Protein AF-A0A1V5ZJ83-F1 (afdb_monomer_lite)

pLDDT: mean 90.31, std 9.24, range [35.66, 97.75]

Secondary structure (DSSP, 8-state):
--------TTGGGG-HHHHHHS--S-HHHHHHHHHHHHHHHHTSSS--EEEEETTTTEEEEEETTEEEEEE--TTS-HHHHHHHHHHHHHTTS-EEEEEEEEEEEPPHHHHHHHHHTT--HHHHHH-EEEEEEEEEEEEEEEEGGGTEEEEEETTEEEEEEES-SSS---HHHHHHHHHH---HHHHHHHHHHTEEEEEEPPS-PPPEEEE--HHHHHHHHHHTHHHHTTSPEEEEETTEEEETTEEEE-S-HHHHHHHHHHHHHHHHHTT----

Organism: NCBI:txid1852826

Foldseek 3Di:
DPDPPDDDFLNLLQDPVNLVPQPDDDSVQSNVLSVVLVVLCVWALADKGWDADSPQQWIWIDGPPDIDIDHDDPLAHSVLVSVLVLVVSQVVFQKFKDKDWDWDQDDPVQLVVVVVVVDDSVVNRPHTDTDTDIWIKTFRTDDQVQQWTWIQIPNWIFIKHFADPVGDDHNVRLSVVSVVDDHRVCSVCSDVVGIDTDDTDDPDDAADEDDHDLSNLLVSLVSCLVVQLPWDWADPDAQWIDTPRYTYHDPHPVSVVVSVVVSVVVCVVVVHDDD

Radius of gyration: 23.68 Å; chains: 1; bounding box: 72×53×53 Å

Structure (mmCIF, N/CA/C/O backbone):
data_AF-A0A1V5ZJ83-F1
#
_entry.id   AF-A0A1V5ZJ83-F1
#
loop_
_atom_site.group_PDB
_atom_site.id
_atom_site.type_symbol
_atom_site.label_atom_id
_atom_site.label_alt_id
_atom_site.label_comp_id
_atom_site.label_asym_id
_atom_site.label_entity_id
_atom_site.label_seq_id
_atom_site.pdbx_PDB_ins_code
_atom_site.Cartn_x
_atom_site.Cartn_y
_atom_site.Cartn_z
_atom_site.occupancy
_atom_site.B_iso_or_equiv
_atom_site.auth_seq_id
_atom_site.auth_comp_id
_atom_site.auth_asym_id
_atom_site.auth_atom_id
_atom_site.pdbx_PDB_model_num
ATOM 1 N N . MET A 1 1 ? 36.164 23.133 -12.299 1.00 35.66 1 MET A N 1
ATOM 2 C CA . MET A 1 1 ? 35.437 22.811 -11.052 1.00 35.66 1 MET A CA 1
ATOM 3 C C . MET A 1 1 ? 34.039 22.376 -11.440 1.00 35.66 1 MET A C 1
ATOM 5 O O . MET A 1 1 ? 33.220 23.230 -11.745 1.00 35.66 1 MET A O 1
ATOM 9 N N . GLU A 1 2 ? 33.781 21.072 -11.508 1.00 37.62 2 GLU A N 1
ATOM 10 C CA . GLU A 1 2 ? 32.414 20.579 -11.687 1.00 37.62 2 GLU A CA 1
ATOM 11 C C . GLU A 1 2 ? 31.651 20.804 -10.382 1.00 37.62 2 GLU A C 1
ATOM 13 O O . GLU A 1 2 ? 31.954 20.215 -9.341 1.00 37.62 2 GLU A O 1
ATOM 18 N N . THR A 1 3 ? 30.683 21.710 -10.418 1.00 39.12 3 THR A N 1
ATOM 19 C CA . THR A 1 3 ? 29.672 21.849 -9.378 1.00 39.12 3 THR A CA 1
ATOM 20 C C . THR A 1 3 ? 28.925 20.523 -9.289 1.00 39.12 3 THR A C 1
ATOM 22 O O . THR A 1 3 ? 28.083 20.221 -10.129 1.00 39.12 3 THR A O 1
ATOM 25 N N . LYS A 1 4 ? 29.237 19.702 -8.275 1.00 50.19 4 LYS A N 1
ATOM 26 C CA . LYS A 1 4 ? 28.416 18.536 -7.922 1.00 50.19 4 LYS A CA 1
ATOM 27 C C . LYS A 1 4 ? 27.005 19.043 -7.644 1.00 50.19 4 LYS A C 1
ATOM 29 O O . LYS A 1 4 ? 26.747 19.610 -6.582 1.00 50.19 4 LYS A O 1
ATOM 34 N N . GLN A 1 5 ? 26.122 18.885 -8.623 1.00 51.28 5 GLN A N 1
ATOM 35 C CA . GLN A 1 5 ? 24.717 19.238 -8.523 1.00 51.28 5 GLN A CA 1
ATOM 36 C C . GLN A 1 5 ? 24.133 18.406 -7.375 1.00 51.28 5 GLN A C 1
ATOM 38 O O . GLN A 1 5 ? 24.023 17.184 -7.462 1.00 51.28 5 GLN A O 1
ATOM 43 N N . LYS A 1 6 ? 23.882 19.051 -6.231 1.00 55.00 6 LYS A N 1
ATOM 44 C CA . LYS A 1 6 ? 23.272 18.400 -5.072 1.00 55.00 6 LYS A CA 1
ATOM 45 C C . LYS A 1 6 ? 21.785 18.260 -5.363 1.00 55.00 6 LYS A C 1
ATOM 47 O O . LYS A 1 6 ? 21.032 19.204 -5.145 1.00 55.00 6 LYS A O 1
ATOM 52 N N . PHE A 1 7 ? 21.387 17.102 -5.873 1.00 58.78 7 PHE A N 1
ATOM 53 C CA . PHE A 1 7 ? 19.977 16.754 -5.995 1.00 58.78 7 PHE A CA 1
ATOM 54 C C . PHE A 1 7 ? 19.335 16.715 -4.610 1.00 58.78 7 PHE A C 1
ATOM 56 O O . PHE A 1 7 ? 19.925 16.210 -3.646 1.00 58.78 7 PHE A O 1
ATOM 63 N N . LYS A 1 8 ? 18.119 17.251 -4.506 1.00 78.75 8 LYS A N 1
ATOM 64 C CA . LYS A 1 8 ? 17.269 17.028 -3.339 1.00 78.75 8 LYS A CA 1
ATOM 65 C C . LYS A 1 8 ? 16.950 15.529 -3.232 1.00 78.75 8 LYS A C 1
ATOM 67 O O . LYS A 1 8 ? 16.997 14.811 -4.235 1.00 78.75 8 LYS A O 1
ATOM 72 N N . PRO A 1 9 ? 16.619 15.029 -2.028 1.00 84.00 9 PRO A N 1
ATOM 73 C CA . PRO A 1 9 ? 16.171 13.654 -1.850 1.00 84.00 9 PRO A CA 1
ATOM 74 C C . PRO A 1 9 ? 15.150 13.224 -2.906 1.00 84.00 9 PRO A C 1
ATOM 76 O O . PRO A 1 9 ? 14.155 13.914 -3.111 1.00 84.00 9 PRO A O 1
ATOM 79 N N . ASN A 1 10 ? 15.403 12.083 -3.553 1.00 92.38 10 ASN A N 1
ATOM 80 C CA . ASN A 1 10 ? 14.532 11.451 -4.556 1.00 92.38 10 ASN A CA 1
ATOM 81 C C . ASN A 1 10 ? 14.299 12.236 -5.857 1.00 92.38 10 ASN A C 1
ATOM 83 O O . ASN A 1 10 ? 13.606 11.732 -6.732 1.00 92.38 10 ASN A O 1
ATOM 87 N N . GLU A 1 11 ? 14.884 13.423 -6.030 1.00 90.50 11 GLU A N 1
ATOM 88 C CA . GLU A 1 11 ? 14.658 14.271 -7.213 1.00 90.50 11 GLU A CA 1
ATOM 89 C C . GLU A 1 11 ? 15.093 13.593 -8.520 1.00 90.50 11 GLU A C 1
ATOM 91 O O . GLU A 1 11 ? 14.535 13.852 -9.584 1.00 90.50 11 GLU A O 1
ATOM 96 N N . TRP A 1 12 ? 16.048 12.662 -8.439 1.00 92.38 12 TRP A N 1
ATOM 97 C CA . TRP A 1 12 ? 16.492 11.876 -9.588 1.00 92.38 12 TRP A CA 1
ATOM 98 C C . TRP A 1 12 ? 15.367 11.036 -10.216 1.00 92.38 12 TRP A C 1
ATOM 100 O O . TRP A 1 12 ? 15.435 10.773 -11.412 1.00 92.38 12 TRP A O 1
ATOM 110 N N . LEU A 1 13 ? 14.323 10.667 -9.457 1.00 93.75 13 LEU A N 1
ATOM 111 C CA . LEU A 1 13 ? 13.169 9.901 -9.951 1.00 93.75 13 LEU A CA 1
ATOM 112 C C . LEU A 1 13 ? 12.334 10.667 -10.991 1.00 93.75 13 LEU A C 1
ATOM 114 O O . LEU A 1 13 ? 11.614 10.053 -11.772 1.00 93.75 13 LEU A O 1
ATOM 118 N N . GLU A 1 14 ? 12.419 11.997 -11.001 1.00 92.81 14 GLU A N 1
ATOM 119 C CA . GLU A 1 14 ? 11.684 12.870 -11.928 1.00 92.81 14 GLU A CA 1
ATOM 120 C C . GLU A 1 14 ? 12.634 13.616 -12.882 1.00 92.81 14 GLU A C 1
ATOM 122 O O . GLU A 1 14 ? 12.189 14.393 -13.723 1.00 92.81 14 GLU A O 1
ATOM 127 N N . ASN A 1 15 ? 13.949 13.397 -12.773 1.00 92.00 15 ASN A N 1
ATOM 128 C CA . ASN A 1 15 ? 14.940 14.128 -13.550 1.00 92.00 15 ASN A CA 1
ATOM 129 C C . ASN A 1 15 ? 15.191 13.469 -14.916 1.00 92.00 15 ASN A C 1
ATOM 131 O O . ASN A 1 15 ? 15.866 12.444 -15.009 1.00 92.00 15 ASN A O 1
ATOM 135 N N . GLU A 1 16 ? 14.724 14.102 -15.991 1.00 87.38 16 GLU A N 1
ATOM 136 C CA . GLU A 1 16 ? 14.864 13.596 -17.367 1.00 87.38 16 GLU A CA 1
ATOM 137 C C . GLU A 1 16 ? 16.333 13.431 -17.809 1.00 87.38 16 GLU A C 1
ATOM 139 O O . GLU A 1 16 ? 16.695 12.465 -18.485 1.00 87.38 16 GLU A O 1
ATOM 144 N N . SER A 1 17 ? 17.225 14.332 -17.377 1.00 87.69 17 SER A N 1
ATOM 145 C CA . SER A 1 17 ? 18.664 14.251 -17.684 1.00 87.69 17 SER A CA 1
ATOM 146 C C . SER A 1 17 ? 19.339 13.062 -16.994 1.00 87.69 17 SER A C 1
ATOM 148 O O . SER A 1 17 ? 20.269 12.468 -17.538 1.00 87.69 17 SER A O 1
ATOM 150 N N . PHE A 1 18 ? 18.878 12.690 -15.800 1.00 89.25 18 PHE A N 1
ATOM 151 C CA . PHE A 1 18 ? 19.332 11.491 -15.109 1.00 89.25 18 PHE A CA 1
ATOM 152 C C . PHE A 1 18 ? 18.747 10.235 -15.760 1.00 89.25 18 PHE A C 1
ATOM 154 O O . PHE A 1 18 ? 19.503 9.332 -16.111 1.00 89.25 18 PHE A O 1
ATOM 161 N N . MET A 1 19 ? 17.430 10.199 -15.986 1.00 88.69 19 MET A N 1
ATOM 162 C CA . MET A 1 19 ? 16.726 9.048 -16.566 1.00 88.69 19 MET A CA 1
ATOM 163 C C . MET A 1 19 ? 17.254 8.667 -17.950 1.00 88.69 19 MET A C 1
ATOM 165 O O . MET A 1 19 ? 17.535 7.496 -18.210 1.00 88.69 19 MET A O 1
ATOM 169 N N . SER A 1 20 ? 17.503 9.655 -18.812 1.00 84.75 20 SER A N 1
ATOM 170 C CA . SER A 1 20 ? 18.088 9.423 -20.139 1.00 84.75 20 SER A CA 1
ATOM 171 C C . SER A 1 20 ? 19.467 8.753 -20.078 1.00 84.75 20 SER A C 1
ATOM 173 O O . SER A 1 20 ? 19.796 7.955 -20.960 1.00 84.75 20 SER A O 1
ATOM 175 N N . LYS A 1 21 ? 20.245 8.987 -19.012 1.00 88.19 21 LYS A N 1
ATOM 176 C CA . LYS A 1 21 ? 21.569 8.381 -18.782 1.00 88.19 21 LYS A CA 1
ATOM 177 C C . LYS A 1 21 ? 21.520 7.002 -18.124 1.00 88.19 21 LYS A C 1
ATOM 179 O O . LYS A 1 21 ? 22.534 6.308 -18.140 1.00 88.19 21 LYS A O 1
ATOM 184 N N . ILE A 1 22 ? 20.388 6.586 -17.550 1.00 90.31 22 ILE A N 1
ATOM 185 C CA . ILE A 1 22 ? 20.260 5.252 -16.955 1.00 90.31 22 ILE A CA 1
ATOM 186 C C . ILE A 1 22 ? 20.352 4.212 -18.062 1.00 90.31 22 ILE A C 1
ATOM 188 O O . ILE A 1 22 ? 19.450 4.105 -18.879 1.00 90.31 22 ILE A O 1
ATOM 192 N N . ASP A 1 23 ? 21.411 3.419 -18.087 1.00 89.25 23 ASP A N 1
ATOM 193 C CA . ASP A 1 23 ? 21.505 2.272 -18.983 1.00 89.25 23 ASP A CA 1
ATOM 194 C C . ASP A 1 23 ? 20.439 1.220 -18.609 1.00 89.25 23 ASP A C 1
ATOM 196 O O . ASP A 1 23 ? 20.594 0.482 -17.638 1.00 89.25 23 ASP A O 1
ATOM 200 N N . PHE A 1 24 ? 19.310 1.221 -19.314 1.00 91.00 24 PHE A N 1
ATOM 201 C CA . PHE A 1 24 ? 18.198 0.283 -19.162 1.00 91.00 24 PHE A CA 1
ATOM 202 C C . PHE A 1 24 ? 17.499 0.167 -20.517 1.00 91.00 24 PHE A C 1
ATOM 204 O O . PHE A 1 24 ? 17.305 1.185 -21.189 1.00 91.00 24 PHE A O 1
ATOM 211 N N . HIS A 1 25 ? 17.156 -1.059 -20.918 1.00 90.56 25 HIS A N 1
ATOM 212 C CA . HIS A 1 25 ? 16.660 -1.367 -22.262 1.00 90.56 25 HIS A CA 1
ATOM 213 C C . HIS A 1 25 ? 15.395 -0.564 -22.604 1.00 90.56 25 HIS A C 1
ATOM 215 O O . HIS A 1 25 ? 15.367 0.179 -23.586 1.00 90.56 25 HIS A O 1
ATOM 221 N N . ASN A 1 26 ? 14.377 -0.630 -21.746 1.00 92.50 26 ASN A N 1
ATOM 222 C CA . ASN A 1 26 ? 13.133 0.104 -21.934 1.00 92.50 26 ASN A CA 1
ATOM 223 C C . ASN A 1 26 ? 13.133 1.441 -21.177 1.00 92.50 26 ASN A C 1
ATOM 225 O O . ASN A 1 26 ? 12.751 1.532 -20.007 1.00 92.50 26 ASN A O 1
ATOM 229 N N . LYS A 1 27 ? 13.553 2.503 -21.873 1.00 92.31 27 LYS A N 1
ATOM 230 C CA . LYS A 1 27 ? 13.613 3.877 -21.339 1.00 92.31 27 LYS A CA 1
ATOM 231 C C . LYS A 1 27 ? 12.252 4.412 -20.898 1.00 92.31 27 LYS A C 1
ATOM 233 O O . LYS A 1 27 ? 12.140 5.011 -19.833 1.00 92.31 27 LYS A O 1
ATOM 238 N N . TYR A 1 28 ? 11.212 4.135 -21.681 1.00 92.75 28 TYR A N 1
ATOM 239 C CA . TYR A 1 28 ? 9.854 4.569 -21.364 1.00 92.75 28 TYR A CA 1
ATOM 240 C C . TYR A 1 28 ? 9.358 3.962 -20.045 1.00 92.75 28 TYR A C 1
ATOM 242 O O . TYR A 1 28 ? 8.747 4.652 -19.224 1.00 92.75 28 TYR A O 1
ATOM 250 N N . TYR A 1 29 ? 9.655 2.680 -19.820 1.00 94.31 29 TYR A N 1
ATOM 251 C CA . TYR A 1 29 ? 9.298 1.995 -18.585 1.00 94.31 29 TYR A CA 1
ATOM 252 C C . TYR A 1 29 ? 9.989 2.614 -17.365 1.00 94.31 29 TYR A C 1
ATOM 254 O O . TYR A 1 29 ? 9.301 2.969 -16.409 1.00 94.31 29 TYR A O 1
ATOM 262 N N . ILE A 1 30 ? 11.317 2.797 -17.393 1.00 94.12 30 ILE A N 1
ATOM 263 C CA . ILE A 1 30 ? 12.050 3.350 -16.239 1.00 94.12 30 ILE A CA 1
ATOM 264 C C . ILE A 1 30 ? 11.644 4.801 -15.935 1.00 94.12 30 ILE A C 1
ATOM 266 O O . ILE A 1 30 ? 11.497 5.160 -14.767 1.00 94.12 30 ILE A O 1
ATOM 270 N N . GLU A 1 31 ? 11.378 5.618 -16.959 1.00 94.19 31 GLU A N 1
ATOM 271 C CA . GLU A 1 31 ? 10.867 6.984 -16.785 1.00 94.19 31 GLU A CA 1
ATOM 272 C C . GLU A 1 31 ? 9.470 6.998 -16.152 1.00 94.19 31 GLU A C 1
ATOM 274 O O . GLU A 1 31 ? 9.206 7.770 -15.225 1.00 94.19 31 GLU A O 1
ATOM 279 N N . SER A 1 32 ? 8.577 6.123 -16.623 1.00 95.06 32 SER A N 1
ATOM 280 C CA . SER A 1 32 ? 7.223 5.985 -16.077 1.00 95.06 32 SER A CA 1
ATOM 281 C C . SER A 1 32 ? 7.258 5.490 -14.633 1.00 95.06 32 SER A C 1
ATOM 283 O O . SER A 1 32 ? 6.596 6.060 -13.763 1.00 95.06 32 SER A O 1
ATOM 285 N N . LEU A 1 33 ? 8.085 4.480 -14.354 1.00 96.31 33 LEU A N 1
ATOM 286 C CA . LEU A 1 33 ? 8.305 3.954 -13.012 1.00 96.31 33 LEU A CA 1
ATOM 287 C C . LEU A 1 33 ? 8.836 5.039 -12.069 1.00 96.31 33 LEU A C 1
ATOM 289 O O . LEU A 1 33 ? 8.317 5.187 -10.964 1.00 96.31 33 LEU A O 1
ATOM 293 N N . GLY A 1 34 ? 9.822 5.827 -12.505 1.00 96.06 34 GLY A N 1
ATOM 294 C CA . GLY A 1 34 ? 10.370 6.939 -11.731 1.00 96.06 34 GLY A CA 1
ATOM 295 C C . GLY A 1 34 ? 9.306 7.964 -11.340 1.00 96.06 34 GLY A C 1
ATOM 296 O O . GLY A 1 34 ? 9.153 8.267 -10.156 1.00 96.06 34 GLY A O 1
ATOM 297 N N . LYS A 1 35 ? 8.493 8.418 -12.304 1.00 95.31 35 LYS A N 1
ATOM 298 C CA . LYS A 1 35 ? 7.388 9.365 -12.059 1.00 95.31 35 LYS A CA 1
ATOM 299 C C . LYS A 1 35 ? 6.351 8.806 -11.080 1.00 95.31 35 LYS A C 1
ATOM 301 O O . LYS A 1 35 ? 5.934 9.504 -10.152 1.00 95.31 35 LYS A O 1
ATOM 306 N N . VAL A 1 36 ? 5.954 7.544 -11.252 1.00 96.06 36 VAL A N 1
ATOM 307 C CA . VAL A 1 36 ? 4.980 6.880 -10.368 1.00 96.06 36 VAL A CA 1
ATOM 308 C C . VAL A 1 36 ? 5.541 6.719 -8.954 1.00 96.06 36 VAL A C 1
ATOM 310 O O . VAL A 1 36 ? 4.862 7.070 -7.989 1.00 96.06 36 VAL A O 1
ATOM 313 N N . LEU A 1 37 ? 6.793 6.274 -8.814 1.00 96.75 37 LEU A N 1
ATOM 314 C CA . LEU A 1 37 ? 7.458 6.148 -7.516 1.00 96.75 37 LEU A CA 1
ATOM 315 C C . LEU A 1 37 ? 7.627 7.500 -6.824 1.00 96.75 37 LEU A C 1
ATOM 317 O O . LEU A 1 37 ? 7.379 7.597 -5.624 1.00 96.75 37 LEU A O 1
ATOM 321 N N . ALA A 1 38 ? 8.011 8.547 -7.555 1.00 95.38 38 ALA A N 1
ATOM 322 C CA . ALA A 1 38 ? 8.151 9.886 -6.996 1.00 95.38 38 ALA A CA 1
ATOM 323 C C . ALA A 1 38 ? 6.819 10.412 -6.450 1.00 95.38 38 ALA A C 1
ATOM 325 O O . ALA A 1 38 ? 6.768 10.929 -5.332 1.00 95.38 38 ALA A O 1
ATOM 326 N N . SER A 1 39 ? 5.734 10.234 -7.210 1.00 94.06 39 SER A N 1
ATOM 327 C CA . SER A 1 39 ? 4.380 10.580 -6.771 1.00 94.06 39 SER A CA 1
ATOM 328 C C . SER A 1 39 ? 3.971 9.781 -5.532 1.00 94.06 39 SER A C 1
ATOM 330 O O . SER A 1 39 ? 3.526 10.357 -4.540 1.00 94.06 39 SER A O 1
ATOM 332 N N . TYR A 1 40 ? 4.201 8.467 -5.543 1.00 95.62 40 TYR A N 1
ATOM 333 C CA . TYR A 1 40 ? 3.897 7.592 -4.418 1.00 95.62 40 TYR A CA 1
ATOM 334 C C . TYR A 1 40 ? 4.655 8.001 -3.145 1.00 95.62 40 TYR A C 1
ATOM 336 O O . TYR A 1 40 ? 4.022 8.221 -2.111 1.00 95.62 40 TYR A O 1
ATOM 344 N N . ILE A 1 41 ? 5.978 8.190 -3.216 1.00 95.31 41 ILE A N 1
ATOM 345 C CA . ILE A 1 41 ? 6.828 8.545 -2.065 1.00 95.31 41 ILE A CA 1
ATOM 346 C C . ILE A 1 41 ? 6.393 9.868 -1.423 1.00 95.31 41 ILE A C 1
ATOM 348 O O . ILE A 1 41 ? 6.408 9.978 -0.199 1.00 95.31 41 ILE A O 1
ATOM 352 N N . LYS A 1 42 ? 5.942 10.856 -2.211 1.00 92.81 42 LYS A N 1
ATOM 353 C CA . LYS A 1 42 ? 5.406 12.129 -1.686 1.00 92.81 42 LYS A CA 1
ATOM 354 C C . LYS A 1 42 ? 4.168 11.938 -0.795 1.00 92.81 42 LYS A C 1
ATOM 356 O O . LYS A 1 42 ? 3.867 12.812 0.013 1.00 92.81 42 LYS A O 1
ATOM 361 N N . THR A 1 43 ? 3.467 10.811 -0.930 1.00 94.69 43 THR A N 1
ATOM 362 C CA . THR A 1 43 ? 2.256 10.481 -0.158 1.00 94.69 43 THR A CA 1
ATOM 363 C C . THR A 1 43 ? 2.495 9.497 0.988 1.00 94.69 43 THR A C 1
ATOM 365 O O . THR A 1 43 ? 1.564 9.176 1.725 1.00 94.69 43 THR A O 1
ATOM 368 N N . VAL A 1 44 ? 3.728 9.016 1.163 1.00 95.62 44 VAL A N 1
ATOM 369 C CA . VAL A 1 44 ? 4.098 8.065 2.217 1.00 95.62 44 VAL A CA 1
ATOM 370 C C . VAL A 1 44 ? 4.296 8.810 3.553 1.00 95.62 44 VAL A C 1
ATOM 372 O O . VAL A 1 44 ? 5.004 9.815 3.587 1.00 95.62 44 VAL A O 1
ATOM 375 N N . PRO A 1 45 ? 3.727 8.341 4.683 1.00 95.19 45 PRO A N 1
ATOM 376 C CA . PRO A 1 45 ? 3.716 9.061 5.972 1.00 95.19 45 PRO A CA 1
ATOM 377 C C . PRO A 1 45 ? 5.055 9.049 6.736 1.00 95.19 45 PRO A C 1
ATOM 379 O O . PRO A 1 45 ? 5.125 9.388 7.924 1.00 95.19 45 PRO A O 1
ATOM 382 N N . ILE A 1 46 ? 6.136 8.663 6.064 1.00 94.44 46 ILE A N 1
ATOM 383 C CA . ILE A 1 46 ? 7.491 8.567 6.603 1.00 94.44 46 ILE A CA 1
ATOM 384 C C . ILE A 1 46 ? 8.501 9.115 5.591 1.00 94.44 46 ILE A C 1
ATOM 386 O O . ILE A 1 46 ? 8.276 9.020 4.385 1.00 94.44 46 ILE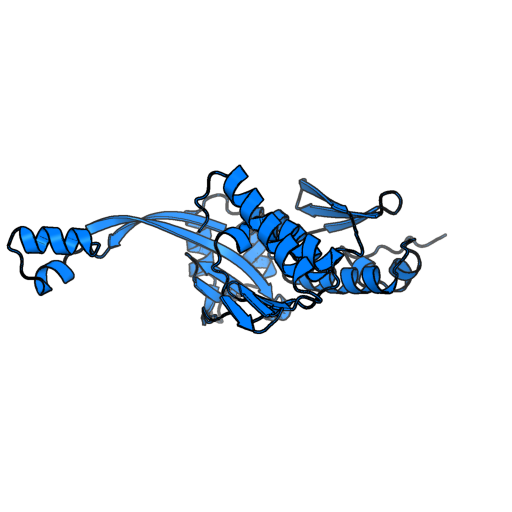 A O 1
ATOM 390 N N . PRO A 1 47 ? 9.639 9.659 6.050 1.00 93.25 47 PRO A N 1
ATOM 391 C CA . PRO A 1 47 ? 10.733 10.002 5.154 1.00 93.25 47 PRO A CA 1
ATOM 392 C C . PRO A 1 47 ? 11.312 8.745 4.493 1.00 93.25 47 PRO A C 1
ATOM 394 O O . PRO A 1 47 ? 11.713 7.810 5.186 1.00 93.25 47 PRO A O 1
ATOM 397 N N . VAL A 1 48 ? 11.397 8.752 3.163 1.00 95.38 48 VAL A N 1
ATOM 398 C CA . VAL A 1 48 ? 12.021 7.687 2.365 1.00 95.38 48 VAL A CA 1
ATOM 399 C C . VAL A 1 48 ? 13.090 8.310 1.480 1.00 95.38 48 VAL A C 1
ATOM 401 O O . VAL A 1 48 ? 12.827 9.321 0.829 1.00 95.38 48 VAL A O 1
ATOM 404 N N . LEU A 1 49 ? 14.284 7.720 1.436 1.00 96.12 49 LEU A N 1
ATOM 405 C CA . LEU A 1 49 ? 15.335 8.091 0.483 1.00 96.12 49 LEU A CA 1
ATOM 406 C C . LEU A 1 49 ? 15.535 6.972 -0.533 1.00 96.12 49 LEU A C 1
ATOM 408 O O . LEU A 1 49 ? 15.490 5.797 -0.176 1.00 96.12 49 LEU A O 1
ATOM 412 N N . THR A 1 50 ? 15.789 7.339 -1.782 1.00 96.25 50 THR A N 1
ATOM 413 C CA . THR A 1 50 ? 15.964 6.403 -2.891 1.00 96.25 50 THR A CA 1
ATOM 414 C C . THR A 1 50 ? 17.265 6.643 -3.628 1.00 96.25 50 THR A C 1
ATOM 416 O O . THR A 1 50 ? 17.679 7.790 -3.816 1.00 96.25 50 THR A O 1
ATOM 419 N N . THR A 1 51 ? 17.899 5.563 -4.076 1.00 94.12 51 THR A N 1
ATOM 420 C CA . THR A 1 51 ? 19.097 5.616 -4.921 1.00 94.12 51 THR A CA 1
ATOM 421 C C . THR A 1 51 ? 19.050 4.540 -6.001 1.00 94.12 51 THR A C 1
ATOM 423 O O . THR A 1 51 ? 18.451 3.480 -5.817 1.00 94.12 51 THR A O 1
ATOM 426 N N . TRP A 1 52 ? 19.674 4.831 -7.140 1.00 93.94 52 TRP A N 1
ATOM 427 C CA . TRP A 1 52 ? 19.784 3.917 -8.274 1.00 93.94 52 TRP A CA 1
ATOM 428 C C . TRP A 1 52 ? 21.113 3.160 -8.250 1.00 93.94 52 TRP A C 1
ATOM 430 O O . TRP A 1 52 ? 22.170 3.766 -8.069 1.00 93.94 52 TRP A O 1
ATOM 440 N N . ASP A 1 53 ? 21.055 1.850 -8.475 1.00 92.88 53 ASP A N 1
ATOM 441 C CA . ASP A 1 53 ? 22.209 0.988 -8.719 1.00 92.88 53 ASP A CA 1
ATOM 442 C C . ASP A 1 53 ? 22.320 0.675 -10.217 1.00 92.88 53 ASP A C 1
ATOM 444 O O . ASP A 1 53 ? 21.560 -0.155 -10.729 1.00 92.88 53 ASP A O 1
ATOM 448 N N . PRO A 1 54 ? 23.262 1.312 -10.936 1.00 88.31 54 PRO A N 1
ATOM 449 C CA . PRO A 1 54 ? 23.392 1.138 -12.376 1.00 88.31 54 PRO A CA 1
ATOM 450 C C . PRO A 1 54 ? 23.957 -0.225 -12.780 1.00 88.31 54 PRO A C 1
ATOM 452 O O . PRO A 1 54 ? 23.787 -0.605 -13.939 1.00 88.31 54 PRO A O 1
ATOM 455 N N . VAL A 1 55 ? 24.619 -0.946 -11.868 1.00 88.44 55 VAL A N 1
ATOM 456 C CA . VAL A 1 55 ? 25.243 -2.244 -12.162 1.00 88.44 55 VAL A CA 1
ATOM 457 C C . VAL A 1 55 ? 24.185 -3.335 -12.126 1.00 88.44 55 VAL A C 1
ATOM 459 O O . VAL A 1 55 ? 24.025 -4.073 -13.092 1.00 88.44 55 VAL A O 1
ATOM 462 N N . ASN A 1 56 ? 23.421 -3.394 -11.035 1.00 91.88 56 ASN A N 1
ATOM 463 C CA . ASN A 1 56 ? 22.436 -4.456 -10.826 1.00 91.88 56 ASN A CA 1
ATOM 464 C C . ASN A 1 56 ? 21.020 -4.082 -11.286 1.00 91.88 56 ASN A C 1
ATOM 466 O O . ASN A 1 56 ? 20.116 -4.902 -11.175 1.00 91.88 56 ASN A O 1
ATOM 470 N N . LYS A 1 57 ? 20.814 -2.847 -11.764 1.00 92.94 57 LYS A N 1
ATOM 471 C CA . LYS A 1 57 ? 19.511 -2.299 -12.181 1.00 92.94 57 LYS A CA 1
ATOM 472 C C . LYS A 1 57 ? 18.467 -2.355 -11.056 1.00 92.94 57 LYS A C 1
ATOM 474 O O . LYS A 1 57 ? 17.356 -2.858 -11.213 1.00 92.94 57 LYS A O 1
ATOM 479 N N . ARG A 1 58 ? 18.844 -1.848 -9.879 1.00 95.38 58 ARG A N 1
ATOM 480 C CA . ARG A 1 58 ? 18.030 -1.899 -8.651 1.00 95.38 58 ARG A CA 1
ATOM 481 C C . ARG A 1 58 ? 17.761 -0.505 -8.112 1.00 95.38 58 ARG A C 1
ATOM 483 O O . ARG A 1 58 ? 18.627 0.367 -8.181 1.00 95.38 58 ARG A O 1
ATOM 490 N N . ILE A 1 59 ? 16.596 -0.316 -7.498 1.00 96.88 59 ILE A N 1
ATOM 491 C CA . ILE A 1 59 ? 16.318 0.882 -6.699 1.00 96.88 59 ILE A CA 1
ATOM 492 C C . ILE A 1 59 ? 16.427 0.505 -5.228 1.00 96.88 59 ILE A C 1
ATOM 494 O O . ILE A 1 59 ? 15.715 -0.378 -4.743 1.00 96.88 59 ILE A O 1
ATOM 498 N N . TYR A 1 60 ? 17.320 1.183 -4.516 1.00 97.12 60 TYR A N 1
ATOM 499 C CA . TYR A 1 60 ? 17.420 1.096 -3.068 1.00 97.12 60 TYR A CA 1
ATOM 500 C C . TYR A 1 60 ? 16.476 2.096 -2.418 1.00 97.12 60 TYR A C 1
ATOM 502 O O . TYR A 1 60 ? 16.382 3.241 -2.853 1.00 97.12 60 TYR A O 1
ATOM 510 N N . PHE A 1 61 ? 15.838 1.670 -1.336 1.00 97.75 61 PHE A N 1
ATOM 511 C CA . PHE A 1 61 ? 14.987 2.475 -0.480 1.00 97.75 61 PHE A CA 1
ATOM 512 C C . PHE A 1 61 ? 15.545 2.444 0.939 1.00 97.75 61 PHE A C 1
ATOM 514 O O . PHE A 1 61 ? 15.945 1.390 1.439 1.00 97.75 61 PHE A O 1
ATOM 521 N N . HIS A 1 62 ? 15.565 3.607 1.577 1.00 97.06 62 HIS A N 1
ATOM 522 C CA . HIS A 1 62 ? 16.077 3.799 2.924 1.00 97.06 62 HIS A CA 1
ATOM 523 C C . HIS A 1 62 ? 15.024 4.461 3.811 1.00 97.06 62 HIS A C 1
ATOM 525 O O . HIS A 1 62 ? 14.450 5.486 3.431 1.00 97.06 62 HIS A O 1
ATOM 531 N N . VAL A 1 63 ? 14.831 3.903 5.006 1.00 95.81 63 VAL A N 1
ATOM 532 C CA . VAL A 1 63 ? 13.989 4.454 6.076 1.00 95.81 63 VAL A CA 1
ATOM 533 C C . VAL A 1 63 ? 14.807 4.436 7.367 1.00 95.81 63 VAL A C 1
ATOM 535 O O . VAL A 1 63 ? 15.017 3.389 7.972 1.00 95.81 63 VAL A O 1
ATOM 538 N N . GLY A 1 64 ? 15.321 5.594 7.787 1.00 91.69 64 GLY A N 1
ATOM 539 C CA . GLY A 1 64 ? 16.279 5.646 8.895 1.00 91.69 64 GLY A CA 1
ATOM 540 C C . GLY A 1 64 ? 17.553 4.858 8.564 1.00 91.69 64 GLY A C 1
ATOM 541 O O . GLY A 1 64 ? 18.245 5.191 7.604 1.00 91.69 64 GLY A O 1
ATOM 542 N N . GLN A 1 65 ? 17.856 3.828 9.358 1.00 93.56 65 GLN A N 1
ATOM 543 C CA . GLN A 1 65 ? 18.987 2.917 9.125 1.00 93.56 65 GLN A CA 1
ATOM 544 C C . GLN A 1 65 ? 18.614 1.703 8.258 1.00 93.56 65 GLN A C 1
ATOM 546 O O . GLN A 1 65 ? 19.501 1.051 7.710 1.00 93.56 65 GLN A O 1
ATOM 551 N N . GLU A 1 66 ? 17.319 1.427 8.090 1.00 96.88 66 GLU A N 1
ATOM 552 C CA . GLU A 1 66 ? 16.831 0.287 7.320 1.00 96.88 66 GLU A CA 1
ATOM 553 C C . GLU A 1 66 ? 16.994 0.533 5.823 1.00 96.88 66 GLU A C 1
ATOM 555 O O . GLU A 1 66 ? 16.667 1.610 5.309 1.00 96.88 66 GLU A O 1
ATOM 560 N N . LYS A 1 67 ? 17.480 -0.485 5.110 1.00 96.12 67 LYS A N 1
ATOM 561 C CA . LYS A 1 67 ? 17.754 -0.431 3.673 1.00 96.12 67 LYS A CA 1
ATOM 562 C C . LYS A 1 67 ? 17.236 -1.690 2.990 1.00 96.12 67 LYS A C 1
ATOM 564 O O . LYS A 1 67 ? 17.570 -2.799 3.393 1.00 96.12 67 LYS A O 1
ATOM 569 N N . ARG A 1 68 ? 16.498 -1.522 1.894 1.00 97.56 68 ARG A N 1
ATOM 570 C CA . ARG A 1 68 ? 16.074 -2.624 1.019 1.00 97.56 68 ARG A CA 1
ATOM 571 C C . ARG A 1 68 ? 16.189 -2.224 -0.442 1.00 97.56 68 ARG A C 1
ATOM 573 O O . ARG A 1 68 ? 16.053 -1.050 -0.766 1.00 97.56 68 ARG A O 1
ATOM 580 N N . PHE A 1 69 ? 16.437 -3.189 -1.320 1.00 97.19 69 PHE A N 1
ATOM 581 C CA . PHE A 1 69 ? 16.366 -2.978 -2.761 1.00 97.19 69 PHE A CA 1
ATOM 582 C C . PHE A 1 69 ? 15.231 -3.766 -3.392 1.00 97.19 69 PHE A C 1
ATOM 584 O O . PHE A 1 69 ? 14.788 -4.784 -2.856 1.00 97.19 69 PHE A O 1
ATOM 591 N N . PHE A 1 70 ? 14.825 -3.295 -4.563 1.00 96.88 70 PHE A N 1
ATOM 592 C CA . PHE A 1 70 ? 13.945 -4.000 -5.478 1.00 96.88 70 PHE A CA 1
ATOM 593 C C . PHE A 1 70 ? 14.581 -3.956 -6.869 1.00 96.88 70 PHE A C 1
ATOM 595 O O . PHE A 1 70 ? 15.137 -2.928 -7.271 1.00 96.88 70 PHE A O 1
ATOM 602 N N . GLU A 1 71 ? 14.578 -5.094 -7.557 1.00 95.12 71 GLU A N 1
ATOM 603 C CA . GLU A 1 71 ? 15.092 -5.199 -8.924 1.00 95.12 71 GLU A CA 1
ATOM 604 C C . GLU A 1 71 ? 14.091 -4.605 -9.900 1.00 95.12 71 GLU A C 1
ATOM 606 O O . GLU A 1 71 ? 12.891 -4.860 -9.790 1.00 95.12 71 GLU A O 1
ATOM 611 N N . VAL A 1 72 ? 14.582 -3.800 -10.839 1.00 95.44 72 VAL A N 1
ATOM 612 C CA . VAL A 1 72 ? 13.742 -3.228 -11.883 1.00 95.44 72 VAL A CA 1
ATOM 613 C C . VAL A 1 72 ? 13.635 -4.230 -13.024 1.00 95.44 72 VAL A C 1
ATOM 615 O O . VAL A 1 72 ? 14.610 -4.499 -13.719 1.00 95.44 72 VAL A O 1
ATOM 618 N N . ASP A 1 73 ? 12.424 -4.739 -13.222 1.00 94.81 73 ASP A N 1
ATOM 619 C CA . ASP A 1 73 ? 12.061 -5.647 -14.306 1.00 94.81 73 ASP A CA 1
ATOM 620 C C . ASP A 1 73 ? 10.926 -5.017 -15.121 1.00 94.81 73 ASP A C 1
ATOM 622 O O . ASP A 1 73 ? 9.898 -4.612 -14.569 1.00 94.81 73 ASP A O 1
ATOM 626 N N . GLU A 1 74 ? 11.122 -4.914 -16.437 1.00 94.94 74 GLU A N 1
ATOM 627 C CA . GLU A 1 74 ? 10.118 -4.402 -17.375 1.00 94.94 74 GLU A CA 1
ATOM 628 C C . GLU A 1 74 ? 8.927 -5.350 -17.537 1.00 94.94 74 GLU A C 1
ATOM 630 O O . GLU A 1 74 ? 7.889 -4.933 -18.033 1.00 94.94 74 GLU A O 1
ATOM 635 N N . ASN A 1 75 ? 9.031 -6.596 -17.068 1.00 96.25 75 ASN A N 1
ATOM 636 C CA . ASN A 1 75 ? 7.916 -7.535 -16.984 1.00 96.25 75 ASN A CA 1
ATOM 637 C C . ASN A 1 75 ? 7.076 -7.358 -15.714 1.00 96.25 75 ASN A C 1
ATOM 639 O O . ASN A 1 75 ? 6.168 -8.150 -15.469 1.00 96.25 75 ASN A O 1
ATOM 643 N N . ILE A 1 76 ? 7.356 -6.366 -14.874 1.00 96.56 76 ILE A N 1
ATOM 644 C CA . ILE A 1 76 ? 6.509 -6.004 -13.736 1.00 96.56 76 ILE A CA 1
ATOM 645 C C . ILE A 1 76 ? 5.819 -4.691 -14.087 1.00 96.56 76 ILE A C 1
ATOM 647 O O . ILE A 1 76 ? 6.465 -3.749 -14.526 1.00 96.56 76 ILE A O 1
ATOM 651 N N . ASN A 1 77 ? 4.503 -4.589 -13.902 1.00 95.88 77 ASN A N 1
ATOM 652 C CA . ASN A 1 77 ? 3.839 -3.303 -14.085 1.00 95.88 77 ASN A CA 1
ATOM 653 C C . ASN A 1 77 ? 4.316 -2.315 -13.001 1.00 95.88 77 ASN A C 1
ATOM 655 O O . ASN A 1 77 ? 4.433 -2.681 -11.830 1.00 95.88 77 ASN A O 1
ATOM 659 N N . TYR A 1 78 ? 4.550 -1.048 -13.349 1.00 94.19 78 TYR A N 1
ATOM 660 C CA . TYR A 1 78 ? 5.046 -0.043 -12.400 1.00 94.19 78 TYR A CA 1
ATOM 661 C C . TYR A 1 78 ? 4.120 0.165 -11.178 1.00 94.19 78 TYR A C 1
ATOM 663 O O . TYR A 1 78 ? 4.601 0.500 -10.090 1.00 94.19 78 TYR A O 1
ATOM 671 N N . TRP A 1 79 ? 2.809 -0.095 -11.293 1.00 93.75 79 TRP A N 1
ATOM 672 C CA . TRP A 1 79 ? 1.884 -0.113 -10.150 1.00 93.75 79 TRP A CA 1
ATOM 673 C C . TRP A 1 79 ? 2.128 -1.293 -9.204 1.00 93.75 79 TRP A C 1
ATOM 675 O O . TRP A 1 79 ? 2.018 -1.137 -7.986 1.00 93.75 79 TRP A O 1
ATOM 685 N N . ASP A 1 80 ? 2.483 -2.462 -9.735 1.00 95.69 80 ASP A N 1
ATOM 686 C CA . ASP A 1 80 ? 2.800 -3.650 -8.937 1.00 95.69 80 ASP A CA 1
ATOM 687 C C . ASP A 1 80 ? 4.195 -3.563 -8.325 1.00 95.69 80 ASP A C 1
ATOM 689 O O . ASP A 1 80 ? 4.378 -3.931 -7.165 1.00 95.69 80 ASP A O 1
ATOM 693 N N . TYR A 1 81 ? 5.150 -2.961 -9.038 1.00 97.38 81 TYR A N 1
ATOM 694 C CA . TYR A 1 81 ? 6.431 -2.567 -8.458 1.00 97.38 81 TYR A CA 1
ATOM 695 C C . TYR A 1 81 ? 6.218 -1.631 -7.260 1.00 97.38 81 TYR A C 1
ATOM 697 O O . TYR A 1 81 ? 6.757 -1.847 -6.174 1.00 97.38 81 TYR A O 1
ATOM 705 N N . THR A 1 82 ? 5.377 -0.606 -7.423 1.00 96.25 82 THR A N 1
ATOM 706 C CA . THR A 1 82 ? 5.047 0.330 -6.337 1.00 96.25 82 THR A CA 1
ATOM 707 C C . THR A 1 82 ? 4.352 -0.381 -5.175 1.00 96.25 82 THR A C 1
ATOM 709 O O . THR A 1 82 ? 4.613 -0.061 -4.018 1.00 96.25 82 THR A O 1
ATOM 712 N N . TYR A 1 83 ? 3.521 -1.388 -5.453 1.00 95.50 83 TYR A N 1
ATOM 713 C CA . TYR A 1 83 ? 2.913 -2.228 -4.423 1.00 95.50 83 TYR A CA 1
ATOM 714 C C . TYR A 1 83 ? 3.948 -3.083 -3.663 1.00 95.50 83 TYR A C 1
ATOM 716 O O . TYR A 1 83 ? 3.878 -3.146 -2.436 1.00 95.50 83 TYR A O 1
ATOM 724 N N . LEU A 1 84 ? 4.955 -3.667 -4.326 1.00 95.81 84 LEU A N 1
ATOM 725 C CA . LEU A 1 84 ? 6.061 -4.369 -3.648 1.00 95.81 84 LEU A CA 1
ATOM 726 C C . LEU A 1 84 ? 6.805 -3.451 -2.674 1.00 95.81 84 LEU A C 1
ATOM 728 O O . LEU A 1 84 ? 7.043 -3.813 -1.517 1.00 95.81 84 LEU A O 1
ATOM 732 N N . VAL A 1 85 ? 7.132 -2.244 -3.138 1.00 97.25 85 VAL A N 1
ATOM 733 C CA . VAL A 1 85 ? 7.757 -1.209 -2.310 1.00 97.25 85 VAL A CA 1
ATOM 734 C C . VAL A 1 85 ? 6.828 -0.832 -1.154 1.00 97.25 85 VAL A C 1
ATOM 736 O O . VAL A 1 85 ? 7.276 -0.737 -0.011 1.00 97.25 85 VAL A O 1
ATOM 739 N N . HIS A 1 86 ? 5.528 -0.673 -1.420 1.00 96.50 86 HIS A N 1
ATOM 740 C CA . HIS A 1 86 ? 4.525 -0.369 -0.406 1.00 96.50 86 HIS A CA 1
ATOM 741 C C . HIS A 1 86 ? 4.456 -1.429 0.690 1.00 96.50 86 HIS A C 1
ATOM 743 O O . HIS A 1 86 ? 4.521 -1.053 1.855 1.00 96.50 86 HIS A O 1
ATOM 749 N N . LYS A 1 87 ? 4.410 -2.728 0.361 1.00 95.19 87 LYS A N 1
ATOM 750 C CA . LYS A 1 87 ? 4.381 -3.804 1.371 1.00 95.19 87 LYS A CA 1
ATOM 751 C C . LYS A 1 87 ? 5.539 -3.689 2.359 1.00 95.19 87 LYS A C 1
ATOM 753 O O . LYS A 1 87 ? 5.345 -3.853 3.560 1.00 95.19 87 LYS A O 1
ATOM 758 N N . TRP A 1 88 ? 6.740 -3.388 1.864 1.00 96.44 88 TRP A N 1
ATOM 759 C CA . TRP A 1 88 ? 7.898 -3.201 2.733 1.00 96.44 88 TRP A CA 1
ATOM 760 C C . TRP A 1 88 ? 7.842 -1.891 3.516 1.00 96.44 88 TRP A C 1
ATOM 762 O O . TRP A 1 88 ? 8.153 -1.892 4.701 1.00 96.44 88 TRP A O 1
ATOM 772 N N . LEU A 1 89 ? 7.444 -0.781 2.892 1.00 97.31 89 LEU A N 1
ATOM 773 C CA . LEU A 1 89 ? 7.362 0.508 3.580 1.00 97.31 89 LEU A CA 1
ATOM 774 C C . LEU A 1 89 ? 6.264 0.537 4.646 1.00 97.31 89 LEU A C 1
ATOM 776 O O . LEU A 1 89 ? 6.428 1.207 5.665 1.00 97.31 89 LEU A O 1
ATOM 780 N N . TYR A 1 90 ? 5.173 -0.202 4.428 1.00 96.06 90 TYR A N 1
ATOM 781 C CA . TYR A 1 90 ? 3.992 -0.205 5.282 1.00 96.06 90 TYR A CA 1
ATOM 782 C C . TYR A 1 90 ? 4.351 -0.489 6.738 1.00 96.06 90 TYR A C 1
ATOM 784 O O . TYR A 1 90 ? 3.830 0.177 7.627 1.00 96.06 90 TYR A O 1
ATOM 792 N N . GLN A 1 91 ? 5.292 -1.406 6.998 1.00 94.69 91 GLN A N 1
ATOM 793 C CA . GLN A 1 91 ? 5.721 -1.772 8.355 1.00 94.69 91 GLN A CA 1
ATOM 794 C C . GLN A 1 91 ? 6.239 -0.583 9.184 1.00 94.69 91 GLN A C 1
ATOM 796 O O . GLN A 1 91 ? 6.125 -0.594 10.405 1.00 94.69 91 GLN A O 1
ATOM 801 N N . PHE A 1 92 ? 6.759 0.455 8.527 1.00 95.88 92 PHE A N 1
ATOM 802 C CA . PHE A 1 92 ? 7.308 1.646 9.174 1.00 95.88 92 PHE A CA 1
ATOM 803 C C . PHE A 1 92 ? 6.272 2.763 9.354 1.00 95.88 92 PHE A C 1
ATOM 805 O O . PHE A 1 92 ? 6.589 3.810 9.920 1.00 95.88 92 PHE A O 1
ATOM 812 N N . PHE A 1 93 ? 5.049 2.592 8.842 1.00 96.25 93 PHE A N 1
ATOM 813 C CA . PHE A 1 93 ? 4.030 3.637 8.897 1.00 96.25 93 PHE A CA 1
ATOM 814 C C . PHE A 1 93 ? 3.617 3.926 10.345 1.00 96.25 93 PHE A C 1
ATOM 816 O O . PHE A 1 93 ? 3.479 2.977 11.128 1.00 96.25 93 PHE A O 1
ATOM 823 N N . PRO A 1 94 ? 3.383 5.209 10.705 1.00 95.50 94 PRO A N 1
ATOM 824 C CA . PRO A 1 94 ? 2.927 5.576 12.037 1.00 95.50 94 PRO A CA 1
ATOM 825 C C . PRO A 1 94 ? 1.631 4.845 12.377 1.00 95.50 94 PRO A C 1
ATOM 827 O O . PRO A 1 94 ? 0.642 4.934 11.645 1.00 95.50 94 PRO A O 1
ATOM 830 N N . ARG A 1 95 ? 1.659 4.109 13.487 1.00 95.94 95 ARG A N 1
ATOM 831 C CA . ARG A 1 95 ? 0.573 3.237 13.920 1.00 95.94 95 ARG A CA 1
ATOM 832 C C . ARG A 1 95 ? 0.476 3.162 15.436 1.00 95.94 95 ARG A C 1
ATOM 834 O O . ARG A 1 95 ? 1.468 3.411 16.125 1.00 95.94 95 ARG A O 1
ATOM 841 N N . PHE A 1 96 ? -0.694 2.772 15.918 1.00 95.81 96 PHE A N 1
ATOM 842 C CA . PHE A 1 96 ? -0.940 2.376 17.298 1.00 95.81 96 PHE A CA 1
ATOM 843 C C . PHE A 1 96 ? -1.745 1.075 17.328 1.00 95.81 96 PHE A C 1
ATOM 845 O O . PHE A 1 96 ? -2.533 0.801 16.424 1.00 95.81 96 PHE A O 1
ATOM 852 N N . GLU A 1 97 ? -1.550 0.301 18.388 1.00 95.31 97 GLU A N 1
ATOM 853 C CA . GLU A 1 97 ? -2.390 -0.832 18.771 1.00 95.31 97 GLU A CA 1
ATOM 854 C C . GLU A 1 97 ? -2.577 -0.748 20.285 1.00 95.31 97 GLU A C 1
ATOM 856 O O . GLU A 1 97 ? -1.596 -0.765 21.035 1.00 95.31 97 GLU A O 1
ATOM 861 N N . VAL A 1 98 ? -3.823 -0.570 20.720 1.00 93.94 98 VAL A N 1
ATOM 862 C CA . VAL A 1 98 ? -4.194 -0.458 22.135 1.00 93.94 98 VAL A CA 1
ATOM 863 C C . VAL A 1 98 ? -5.302 -1.458 22.424 1.00 93.94 98 VAL A C 1
ATOM 865 O O . VAL A 1 98 ? -6.258 -1.562 21.662 1.00 93.94 98 VAL A O 1
ATOM 868 N N . GLU A 1 99 ? -5.185 -2.177 23.532 1.00 91.44 99 GLU A N 1
ATOM 869 C CA . GLU A 1 99 ? -6.242 -3.039 24.054 1.00 91.44 99 GLU A CA 1
ATOM 870 C C . GLU A 1 99 ? -7.010 -2.279 25.138 1.00 91.44 99 GLU A C 1
ATOM 872 O O . GLU A 1 99 ? -6.414 -1.759 26.083 1.00 91.44 99 GLU A O 1
ATOM 877 N N . GLU A 1 100 ? -8.331 -2.179 24.993 1.00 83.25 100 GLU A N 1
ATOM 878 C CA . GLU A 1 100 ? -9.202 -1.543 25.983 1.00 83.25 100 GLU A CA 1
ATOM 879 C C . GLU A 1 100 ? -10.369 -2.448 26.350 1.00 83.25 100 GLU A C 1
ATOM 881 O O . GLU A 1 100 ? -10.980 -3.077 25.487 1.00 83.25 100 GLU A O 1
ATOM 886 N N . GLU A 1 101 ? -10.715 -2.465 27.635 1.00 84.25 101 GLU A N 1
ATOM 887 C CA . GLU A 1 101 ? -11.960 -3.067 28.096 1.00 84.25 101 GLU A CA 1
ATOM 888 C C . GLU A 1 101 ? -13.129 -2.154 27.698 1.00 84.25 101 GLU A C 1
ATOM 890 O O . GLU A 1 101 ? -13.200 -0.995 28.115 1.00 84.25 101 GLU A O 1
ATOM 895 N N . LYS A 1 102 ? -14.035 -2.667 26.864 1.00 83.81 102 LYS A N 1
ATOM 896 C CA . LYS A 1 102 ? -15.255 -1.973 26.440 1.00 83.81 102 LYS A CA 1
ATOM 897 C C . LYS A 1 102 ? -16.471 -2.852 26.658 1.00 83.81 102 LYS A C 1
ATOM 899 O O . LYS A 1 102 ? -16.394 -4.076 26.576 1.00 83.81 102 LYS A O 1
ATOM 904 N N . GLU A 1 103 ? -17.601 -2.206 26.904 1.00 82.75 103 GLU A N 1
ATOM 905 C CA . GLU A 1 103 ? -18.899 -2.863 26.841 1.00 82.75 103 GLU A CA 1
ATOM 906 C C . GLU A 1 103 ? -19.292 -3.042 25.373 1.00 82.75 103 GLU A C 1
ATOM 908 O O . GLU A 1 103 ? -19.453 -2.067 24.638 1.00 82.75 103 GLU A O 1
ATOM 913 N N . VAL A 1 104 ? -19.393 -4.295 24.941 1.00 84.06 104 VAL A N 1
ATOM 914 C CA . VAL A 1 104 ? -19.768 -4.686 23.580 1.00 84.06 104 VAL A CA 1
ATOM 915 C C . VAL A 1 104 ? -21.059 -5.485 23.596 1.00 84.06 104 VAL A C 1
ATOM 917 O O . VAL A 1 104 ? -21.448 -6.052 24.620 1.00 84.06 104 VAL A O 1
ATOM 920 N N . GLU A 1 105 ? -21.728 -5.522 22.452 1.00 85.38 105 GLU A N 1
ATOM 921 C CA . GLU A 1 105 ? -22.893 -6.376 22.247 1.00 85.38 105 GLU A CA 1
ATOM 922 C C . GLU A 1 105 ? -22.481 -7.853 22.326 1.00 85.38 105 GLU A C 1
ATOM 924 O O . GLU A 1 105 ? -21.338 -8.218 22.029 1.00 85.38 105 GLU A O 1
ATOM 929 N N . LEU A 1 106 ? -23.405 -8.696 22.780 1.00 83.00 106 LEU A N 1
ATOM 930 C CA . LEU A 1 106 ? -23.245 -10.146 22.705 1.00 83.00 106 LEU A CA 1
ATOM 931 C C . LEU A 1 106 ? -23.214 -10.579 21.230 1.00 83.00 106 LEU A C 1
ATOM 933 O O . LEU A 1 106 ? -23.872 -9.964 20.390 1.00 83.00 106 LEU A O 1
ATOM 937 N N . SER A 1 107 ? -22.466 -11.635 20.907 1.00 85.31 107 SER A N 1
ATOM 938 C CA . SER A 1 107 ? -22.547 -12.250 19.578 1.00 85.31 107 SER A CA 1
ATOM 939 C C . SER A 1 107 ? -23.916 -12.903 19.371 1.00 85.31 107 SER A C 1
ATOM 941 O O . SER A 1 107 ? -24.622 -13.202 20.332 1.00 85.31 107 SER A O 1
ATOM 943 N N . GLU A 1 108 ? -24.291 -13.175 18.119 1.00 84.69 108 GLU A N 1
ATOM 944 C CA . GLU A 1 108 ? -25.548 -13.876 17.813 1.00 84.69 108 GLU A CA 1
ATOM 945 C C . GLU A 1 108 ? -25.660 -15.220 18.551 1.00 84.69 108 GLU A C 1
ATOM 947 O O . GLU A 1 108 ? -26.728 -15.570 19.051 1.00 84.69 108 GLU A O 1
ATOM 952 N N . GLU A 1 109 ? -24.546 -15.941 18.683 1.00 87.56 109 GLU A N 1
ATOM 953 C CA . GLU A 1 109 ? -24.456 -17.213 19.405 1.00 87.56 109 GLU A CA 1
ATOM 954 C C . GLU A 1 109 ? -24.725 -17.029 20.905 1.00 87.56 109 GLU A C 1
ATOM 956 O O . GLU A 1 109 ? -25.534 -17.753 21.482 1.00 87.56 109 GLU A O 1
ATOM 961 N N . GLU A 1 110 ? -24.119 -16.014 21.523 1.00 86.31 110 GLU A N 1
ATOM 962 C CA . GLU A 1 110 ? -24.314 -15.693 22.941 1.00 86.31 110 GLU A CA 1
ATOM 963 C C . GLU A 1 110 ? -25.733 -15.178 23.225 1.00 86.31 110 GLU A C 1
ATOM 965 O O . GLU A 1 110 ? -26.335 -15.525 24.245 1.00 86.31 110 GLU A O 1
ATOM 970 N N . ILE A 1 111 ? -26.302 -14.378 22.315 1.00 86.00 111 ILE A N 1
ATOM 971 C CA . ILE A 1 111 ? -27.705 -13.945 22.377 1.00 86.00 111 ILE A CA 1
ATOM 972 C C . ILE A 1 111 ? -28.610 -15.177 22.339 1.00 86.00 111 ILE A C 1
ATOM 974 O O . ILE A 1 111 ? -29.531 -15.300 23.149 1.00 86.00 111 ILE A O 1
ATOM 978 N N . PHE A 1 112 ? -28.339 -16.114 21.431 1.00 86.31 112 PHE A N 1
ATOM 979 C CA . PHE A 1 112 ? -29.130 -17.329 21.285 1.00 86.31 112 PHE A CA 1
ATOM 980 C C . PHE A 1 112 ? -29.045 -18.237 22.519 1.00 86.31 112 PHE A C 1
ATOM 982 O O . PHE A 1 112 ? -30.055 -18.815 22.929 1.00 86.31 112 PHE A O 1
ATOM 989 N N . GLU A 1 113 ? -27.877 -18.330 23.155 1.00 88.88 113 GLU A N 1
ATOM 990 C CA . GLU A 1 113 ? -27.714 -19.017 24.440 1.00 88.88 113 GLU A CA 1
ATOM 991 C C . GLU A 1 113 ? -28.544 -18.361 25.549 1.00 88.88 113 GLU A C 1
ATOM 993 O O . GLU A 1 113 ? -29.288 -19.055 26.242 1.00 88.88 113 GLU A O 1
ATOM 998 N N . LYS A 1 114 ? -28.520 -17.027 25.670 1.00 86.62 114 LYS A N 1
ATOM 999 C CA . LYS A 1 114 ? -29.332 -16.303 26.667 1.00 86.62 114 LYS A CA 1
ATOM 1000 C C . LYS A 1 114 ? -30.832 -16.487 26.447 1.00 86.62 114 LYS A C 1
ATOM 1002 O O . LYS A 1 114 ? -31.585 -16.647 27.408 1.00 86.62 114 LYS A O 1
ATOM 1007 N N . VAL A 1 115 ? -31.269 -16.531 25.190 1.00 87.31 115 VAL A N 1
ATOM 1008 C CA . VAL A 1 115 ? -32.667 -16.820 24.843 1.00 87.31 115 VAL A CA 1
ATOM 1009 C C . VAL A 1 115 ? -33.044 -18.260 25.202 1.00 87.31 115 VAL A C 1
ATOM 1011 O O . VAL A 1 115 ? -34.119 -18.492 25.755 1.00 87.31 115 VAL A O 1
ATOM 1014 N N . LYS A 1 116 ? -32.153 -19.235 24.973 1.00 88.62 116 LYS A N 1
ATOM 1015 C CA . LYS A 1 116 ? -32.353 -20.629 25.412 1.00 88.62 116 LYS A CA 1
ATOM 1016 C C . LYS A 1 116 ? -32.433 -20.777 26.931 1.00 88.62 116 LYS A C 1
ATOM 1018 O O . LYS A 1 116 ? -33.175 -21.629 27.410 1.00 88.62 116 LYS A O 1
ATOM 1023 N N . GLU A 1 117 ? -31.710 -19.948 27.678 1.00 88.50 117 GLU A N 1
ATOM 1024 C CA . GLU A 1 117 ? -31.779 -19.874 29.145 1.00 88.50 117 GLU A CA 1
ATOM 1025 C C . GLU A 1 117 ? -33.091 -19.242 29.663 1.00 88.50 117 GLU A C 1
ATOM 1027 O O . GLU A 1 117 ? -33.312 -19.187 30.872 1.00 88.50 117 GLU A O 1
ATOM 1032 N N . GLY A 1 118 ? -33.988 -18.806 28.769 1.00 85.38 118 GLY A N 1
ATOM 1033 C CA . GLY A 1 118 ? -35.319 -18.291 29.102 1.00 85.38 118 GLY A CA 1
ATOM 1034 C C . GLY A 1 118 ? -35.435 -16.765 29.086 1.00 85.38 118 GLY A C 1
ATOM 1035 O O . GLY A 1 118 ? -36.479 -16.238 29.472 1.00 85.38 118 GLY A O 1
ATOM 1036 N N . MET A 1 119 ? -34.399 -16.044 28.645 1.00 88.00 119 MET A N 1
ATOM 1037 C CA . MET A 1 119 ? -34.447 -14.589 28.483 1.00 88.00 119 MET A CA 1
ATOM 1038 C C . MET A 1 119 ? -35.231 -14.192 27.224 1.00 88.00 119 MET A C 1
ATOM 1040 O O . MET A 1 119 ? -35.160 -14.857 26.190 1.00 88.00 119 MET A O 1
ATOM 1044 N N . ASN A 1 120 ? -35.969 -13.081 27.282 1.00 90.19 120 ASN A N 1
ATOM 1045 C CA . ASN A 1 120 ? -36.608 -12.519 26.095 1.00 90.19 120 ASN A CA 1
ATOM 1046 C C . ASN A 1 120 ? -35.537 -12.039 25.098 1.00 90.19 120 ASN A C 1
ATOM 1048 O O . ASN A 1 120 ? -34.551 -11.424 25.497 1.00 90.19 120 ASN A O 1
ATOM 1052 N N . LEU A 1 121 ? -35.751 -12.274 23.800 1.00 84.81 121 LEU A N 1
ATOM 1053 C CA . LEU A 1 121 ? -34.847 -11.840 22.731 1.00 84.81 121 LEU A CA 1
ATOM 1054 C C . LEU A 1 121 ? -34.534 -10.337 22.788 1.00 84.81 121 LEU A C 1
ATOM 1056 O O . LEU A 1 121 ? -33.382 -9.950 22.627 1.00 84.81 121 LEU A O 1
ATOM 1060 N N . ASN A 1 122 ? -35.533 -9.495 23.059 1.00 85.25 122 ASN A N 1
ATOM 1061 C CA . ASN A 1 122 ? -35.331 -8.047 23.146 1.00 85.25 122 ASN A CA 1
ATOM 1062 C C . ASN A 1 122 ? -34.424 -7.668 24.323 1.00 85.25 122 ASN A C 1
ATOM 1064 O O . ASN A 1 122 ? -33.592 -6.776 24.189 1.00 85.25 122 ASN A O 1
ATOM 1068 N N . ASP A 1 123 ? -34.544 -8.374 25.447 1.00 83.44 123 ASP A N 1
ATOM 1069 C CA . ASP A 1 123 ? -33.702 -8.142 26.622 1.00 83.44 123 ASP A CA 1
ATOM 1070 C C . ASP A 1 123 ? -32.277 -8.662 26.381 1.00 83.44 123 ASP A C 1
ATOM 1072 O O . ASP A 1 123 ? -31.303 -7.998 26.734 1.00 83.44 123 ASP A O 1
ATOM 1076 N N . ALA A 1 124 ? -32.139 -9.804 25.699 1.00 79.50 124 ALA A N 1
ATOM 1077 C CA . ALA A 1 124 ? -30.847 -10.372 25.325 1.00 79.50 124 ALA A CA 1
ATOM 1078 C C . ALA A 1 124 ? -30.073 -9.479 24.335 1.00 79.50 124 ALA A C 1
ATOM 1080 O O . ALA A 1 124 ? -28.858 -9.348 24.456 1.00 79.50 124 ALA A O 1
ATOM 1081 N N . LEU A 1 125 ? -30.764 -8.803 23.407 1.00 83.56 125 LEU A N 1
ATOM 1082 C CA . LEU A 1 125 ? -30.161 -7.838 22.472 1.00 83.56 125 LEU A CA 1
ATOM 1083 C C . LEU A 1 125 ? -29.619 -6.575 23.168 1.00 83.56 125 LEU A C 1
ATOM 1085 O O . LEU A 1 125 ? -28.689 -5.929 22.673 1.00 83.56 125 LEU A O 1
ATOM 1089 N N . LEU A 1 126 ? -30.193 -6.212 24.317 1.00 85.38 126 LEU A N 1
ATOM 1090 C CA . LEU A 1 126 ? -29.773 -5.053 25.108 1.00 85.38 126 LEU A CA 1
ATOM 1091 C C . LEU A 1 126 ? -28.626 -5.369 26.069 1.00 85.38 126 LEU A C 1
ATOM 1093 O O . LEU A 1 126 ? -27.984 -4.445 26.573 1.00 85.38 126 LEU A O 1
ATOM 1097 N N . LEU A 1 127 ? -28.338 -6.649 26.317 1.00 84.44 127 LEU A N 1
ATOM 1098 C CA . LEU A 1 127 ? -27.208 -7.028 27.147 1.00 84.44 127 LEU A CA 1
ATOM 1099 C C . LEU A 1 127 ? -25.890 -6.597 26.502 1.00 84.44 127 LEU A C 1
ATOM 1101 O O . LEU A 1 127 ? -25.679 -6.636 25.284 1.00 84.44 127 LEU A O 1
ATOM 1105 N N . ARG A 1 128 ? -24.982 -6.177 27.374 1.00 86.12 128 ARG A N 1
ATOM 1106 C CA . ARG A 1 128 ? -23.615 -5.827 27.027 1.00 86.12 128 ARG A CA 1
ATOM 1107 C C . ARG A 1 128 ? -22.681 -6.657 27.887 1.00 86.12 128 ARG A C 1
ATOM 1109 O O . ARG A 1 128 ? -22.952 -6.890 29.065 1.00 86.12 128 ARG A O 1
ATOM 1116 N N . LYS A 1 129 ? -21.582 -7.107 27.296 1.00 85.38 129 LYS A N 1
ATOM 1117 C CA . LYS A 1 129 ? -20.499 -7.782 28.011 1.00 85.38 129 LYS A CA 1
ATOM 1118 C C . LYS A 1 129 ? -19.261 -6.909 27.991 1.00 85.38 129 LYS A C 1
ATOM 1120 O O . LYS A 1 129 ? -19.020 -6.186 27.027 1.00 85.38 129 LYS A O 1
ATOM 1125 N N . LYS A 1 130 ? -18.442 -7.015 29.031 1.00 85.81 130 LYS A N 1
ATOM 1126 C CA . LYS A 1 130 ? -17.095 -6.453 28.994 1.00 85.81 130 LYS A CA 1
ATOM 1127 C C . LYS A 1 130 ? -16.216 -7.361 28.149 1.00 85.81 130 LYS A C 1
ATOM 1129 O O . LYS A 1 130 ? -16.097 -8.550 28.437 1.00 85.81 130 LYS A O 1
ATOM 1134 N N . ALA A 1 131 ? -15.624 -6.807 27.104 1.00 84.06 131 ALA A N 1
ATOM 1135 C CA . ALA A 1 131 ? -14.660 -7.496 26.267 1.00 84.06 131 ALA A CA 1
ATOM 1136 C C . ALA A 1 131 ? -13.427 -6.619 26.069 1.00 84.06 131 ALA A C 1
ATOM 1138 O O . ALA A 1 131 ? -13.519 -5.391 26.009 1.00 84.06 131 ALA A O 1
ATOM 1139 N N . ILE A 1 132 ? -12.270 -7.265 25.942 1.00 85.69 132 ILE A N 1
ATOM 1140 C CA . ILE A 1 132 ? -11.046 -6.592 25.520 1.00 85.69 132 ILE A CA 1
ATOM 1141 C C . ILE A 1 132 ? -11.133 -6.416 24.007 1.00 85.69 132 ILE A C 1
ATOM 1143 O O . ILE A 1 132 ? -11.132 -7.390 23.254 1.00 85.69 132 ILE A O 1
ATOM 1147 N N . VAL A 1 133 ? -11.231 -5.166 23.569 1.00 86.06 133 VAL A N 1
ATOM 1148 C CA . VAL A 1 133 ? -11.281 -4.800 22.156 1.00 86.06 133 VAL A CA 1
ATOM 1149 C C . VAL A 1 133 ? -9.939 -4.204 21.757 1.00 86.06 133 VAL A C 1
ATOM 1151 O O . VAL A 1 133 ? -9.417 -3.309 22.425 1.00 86.06 133 VAL A O 1
ATOM 1154 N N . LYS A 1 134 ? -9.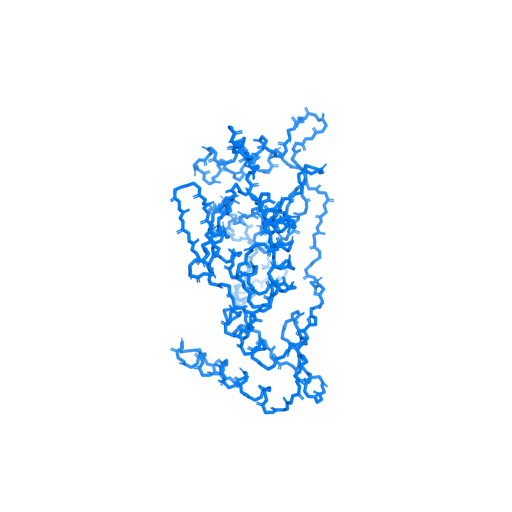394 -4.689 20.641 1.00 90.69 134 LYS A N 1
ATOM 1155 C CA . LYS A 1 134 ? -8.211 -4.110 20.006 1.00 90.69 134 LYS A CA 1
ATOM 1156 C C . LYS A 1 134 ? -8.607 -2.892 19.186 1.00 90.69 134 LYS A C 1
ATOM 1158 O O . LYS A 1 134 ? -9.456 -2.986 18.306 1.00 90.69 134 LYS A O 1
ATOM 1163 N N . ASP A 1 135 ? -7.964 -1.768 19.459 1.00 91.50 135 ASP A N 1
ATOM 1164 C CA . ASP A 1 135 ? -8.050 -0.555 18.662 1.00 91.50 135 ASP A CA 1
ATOM 1165 C C . ASP A 1 135 ? -6.735 -0.350 17.911 1.00 91.50 135 ASP A C 1
ATOM 1167 O O . ASP A 1 135 ? -5.711 0.018 18.494 1.00 91.50 135 ASP A O 1
ATOM 1171 N N . ILE A 1 136 ? -6.768 -0.625 16.610 1.00 95.06 136 ILE A N 1
ATOM 1172 C CA . ILE A 1 136 ? -5.617 -0.562 15.716 1.00 95.06 136 ILE A CA 1
ATOM 1173 C C . ILE A 1 136 ? -5.828 0.592 14.749 1.00 95.06 136 ILE A C 1
ATOM 1175 O O . ILE A 1 136 ? -6.832 0.640 14.039 1.00 95.06 136 ILE A O 1
ATOM 1179 N N . GLY A 1 137 ? -4.858 1.500 14.679 1.00 95.88 137 GLY A N 1
ATOM 1180 C CA . GLY A 1 137 ? -4.864 2.605 13.729 1.00 95.88 137 GLY A CA 1
ATOM 1181 C C . GLY A 1 137 ? -3.535 2.737 13.005 1.00 95.88 137 GLY A C 1
ATOM 1182 O O . GLY A 1 137 ? -2.478 2.687 13.630 1.00 95.88 137 GLY A O 1
ATOM 1183 N N . VAL A 1 138 ? -3.579 2.944 11.690 1.00 97.25 138 VAL A N 1
ATOM 1184 C CA . VAL A 1 138 ? -2.403 3.181 10.844 1.00 97.25 138 VAL A CA 1
ATOM 1185 C C . VAL A 1 138 ? -2.653 4.401 9.970 1.00 97.25 138 VAL A C 1
ATOM 1187 O O . VAL A 1 138 ? -3.655 4.468 9.260 1.00 97.25 138 VAL A O 1
ATOM 1190 N N . ILE A 1 139 ? -1.734 5.367 9.980 1.00 96.88 139 ILE A N 1
ATOM 1191 C CA . ILE A 1 139 ? -1.740 6.437 8.978 1.00 96.88 139 ILE A CA 1
ATOM 1192 C C . ILE A 1 139 ? -1.212 5.829 7.681 1.00 96.88 139 ILE A C 1
ATOM 1194 O O . ILE A 1 139 ? -0.052 5.431 7.622 1.00 96.88 139 ILE A O 1
ATOM 1198 N N . THR A 1 140 ? -2.053 5.718 6.654 1.00 95.75 140 THR A N 1
ATOM 1199 C CA . THR A 1 140 ? -1.723 4.987 5.417 1.00 95.75 140 THR A CA 1
ATOM 1200 C C . THR A 1 140 ? -1.255 5.896 4.288 1.00 95.75 140 THR A C 1
ATOM 1202 O O . THR A 1 140 ? -0.533 5.449 3.396 1.00 95.75 140 THR A O 1
ATOM 1205 N N . LYS A 1 141 ? -1.640 7.176 4.321 1.00 95.62 141 LYS A N 1
ATOM 1206 C CA . LYS A 1 141 ? -1.335 8.151 3.270 1.00 95.62 141 LYS A CA 1
ATOM 1207 C C . LYS A 1 141 ? -1.333 9.576 3.810 1.00 95.62 141 LYS A C 1
ATOM 1209 O O . LYS A 1 141 ? -2.092 9.881 4.723 1.00 95.62 141 LYS A O 1
ATOM 1214 N N . ILE A 1 142 ? -0.521 10.449 3.219 1.00 96.06 142 ILE A N 1
ATOM 1215 C CA . ILE A 1 142 ? -0.460 11.882 3.534 1.00 96.06 142 ILE A CA 1
ATOM 1216 C C . ILE A 1 142 ? -0.631 12.756 2.287 1.00 96.06 142 ILE A C 1
ATOM 1218 O O . ILE A 1 142 ? -0.267 12.373 1.174 1.00 96.06 142 ILE A O 1
ATOM 1222 N N . HIS A 1 143 ? -1.156 13.955 2.506 1.00 92.81 143 HIS A N 1
ATOM 1223 C CA . HIS A 1 143 ? -1.396 15.004 1.524 1.00 92.81 143 HIS A CA 1
ATOM 1224 C C . HIS A 1 143 ? -0.879 16.331 2.095 1.00 92.81 143 HIS A C 1
ATOM 1226 O O . HIS A 1 143 ? -1.632 17.137 2.634 1.00 92.81 143 HIS A O 1
ATOM 1232 N N . ILE A 1 144 ? 0.438 16.544 1.987 1.00 83.50 144 ILE A N 1
ATOM 1233 C CA . ILE A 1 144 ? 1.150 17.659 2.642 1.00 83.50 144 ILE A CA 1
ATOM 1234 C C . ILE A 1 144 ? 0.571 19.028 2.264 1.00 83.50 144 ILE A C 1
ATOM 1236 O O . ILE A 1 144 ? 0.494 19.902 3.114 1.00 83.50 144 ILE A O 1
ATOM 1240 N N . THR A 1 145 ? 0.150 19.222 1.012 1.00 85.56 145 THR A N 1
ATOM 1241 C CA . THR A 1 145 ? -0.387 20.513 0.543 1.00 85.56 145 THR A CA 1
ATOM 1242 C C . THR A 1 145 ? -1.671 20.934 1.248 1.00 85.56 145 THR A C 1
ATOM 1244 O O . THR A 1 145 ? -1.951 22.125 1.303 1.00 85.56 145 THR A O 1
ATOM 1247 N N . ASN A 1 146 ? -2.430 19.971 1.772 1.00 86.75 146 ASN A N 1
ATOM 1248 C CA . ASN A 1 146 ? -3.717 20.203 2.421 1.00 86.75 146 ASN A CA 1
ATOM 1249 C C . ASN A 1 146 ? -3.654 19.948 3.935 1.00 86.75 146 ASN A C 1
ATOM 1251 O O . ASN A 1 146 ? -4.686 19.985 4.594 1.00 86.75 146 ASN A O 1
ATOM 1255 N N . ASP A 1 147 ? -2.475 19.613 4.473 1.00 91.38 147 ASP A N 1
ATOM 1256 C CA . ASP A 1 147 ? -2.307 19.111 5.843 1.00 91.38 147 ASP A CA 1
ATOM 1257 C C . ASP A 1 147 ? -3.223 17.908 6.183 1.00 91.38 147 ASP A C 1
ATOM 1259 O O . ASP A 1 147 ? -3.605 17.671 7.330 1.00 91.38 147 ASP A O 1
ATOM 1263 N N . GLU A 1 148 ? -3.555 17.105 5.168 1.00 94.56 148 GLU A N 1
ATOM 1264 C CA . GLU A 1 148 ? -4.475 15.969 5.261 1.00 94.56 148 GLU A CA 1
ATOM 1265 C C . GLU A 1 148 ? -3.731 14.630 5.344 1.00 94.56 148 GLU A C 1
ATOM 1267 O O . GLU A 1 148 ? -2.652 14.441 4.775 1.00 94.56 148 GLU A O 1
ATOM 1272 N N . PHE A 1 149 ? -4.340 13.645 5.997 1.00 96.12 149 PHE A N 1
ATOM 1273 C CA . PHE A 1 149 ? -3.869 12.265 6.016 1.00 96.12 149 PHE A CA 1
ATOM 1274 C C . PHE A 1 149 ? -5.027 11.268 6.067 1.00 96.12 149 PHE A C 1
ATOM 1276 O O . PHE A 1 149 ? -6.128 11.590 6.503 1.00 96.12 149 PHE A O 1
ATOM 1283 N N . VAL A 1 150 ? -4.764 10.042 5.616 1.00 96.25 150 VAL A N 1
ATOM 1284 C CA . VAL A 1 150 ? -5.703 8.920 5.701 1.00 96.25 150 VAL A CA 1
ATOM 1285 C C . VAL A 1 150 ? -5.346 8.078 6.916 1.00 96.25 150 VAL A C 1
ATOM 1287 O O . VAL A 1 150 ? -4.214 7.597 7.024 1.00 96.25 150 VAL A O 1
ATOM 1290 N N . LEU A 1 151 ? -6.305 7.899 7.820 1.00 96.56 151 LEU A N 1
ATOM 1291 C CA . LEU A 1 151 ? -6.214 6.989 8.955 1.00 96.56 151 LEU A CA 1
ATOM 1292 C C . LEU A 1 151 ? -7.065 5.755 8.661 1.00 96.56 151 LEU A C 1
ATOM 1294 O O . LEU A 1 151 ? -8.273 5.879 8.499 1.00 96.56 151 LEU A O 1
ATOM 1298 N N . ASN A 1 152 ? -6.447 4.578 8.618 1.00 95.12 152 ASN A N 1
ATOM 1299 C CA . ASN A 1 152 ? -7.164 3.309 8.651 1.00 95.12 152 ASN A CA 1
ATOM 1300 C C . ASN A 1 152 ? -7.257 2.850 10.109 1.00 95.12 152 ASN A C 1
ATOM 1302 O O . ASN A 1 152 ? -6.227 2.532 10.706 1.00 95.12 152 ASN A O 1
ATOM 1306 N N . ARG A 1 153 ? -8.461 2.853 10.685 1.00 93.56 153 ARG A N 1
ATOM 1307 C CA . ARG A 1 153 ? -8.725 2.420 12.060 1.00 93.56 153 ARG A CA 1
ATOM 1308 C C . ARG A 1 153 ? -9.668 1.225 12.045 1.00 93.56 153 ARG A C 1
ATOM 1310 O O . ARG A 1 153 ? -10.811 1.352 11.624 1.00 93.56 153 ARG A O 1
ATOM 1317 N N . ASN A 1 154 ? -9.187 0.070 12.499 1.00 89.88 154 ASN A N 1
ATOM 1318 C CA . ASN A 1 154 ? -9.928 -1.199 12.505 1.00 89.88 154 ASN A CA 1
ATOM 1319 C C . ASN A 1 154 ? -10.566 -1.553 11.143 1.00 89.88 154 ASN A C 1
ATOM 1321 O O . ASN A 1 154 ? -11.638 -2.144 11.098 1.00 89.88 154 ASN A O 1
ATOM 1325 N N . GLY A 1 155 ? -9.918 -1.179 10.033 1.00 87.06 155 GLY A N 1
ATOM 1326 C CA . GLY A 1 155 ? -10.409 -1.412 8.670 1.00 87.06 155 GLY A CA 1
ATOM 1327 C C . GLY A 1 155 ? -11.112 -0.212 8.028 1.00 87.06 155 GLY A C 1
ATOM 1328 O O . GLY A 1 155 ? -11.160 -0.146 6.800 1.00 87.06 155 GLY A O 1
ATOM 1329 N N . PHE A 1 156 ? -11.570 0.761 8.818 1.00 89.81 156 PHE A N 1
ATOM 1330 C CA . PHE A 1 156 ? -12.283 1.944 8.333 1.00 89.81 156 PHE A CA 1
ATOM 1331 C C . PHE A 1 156 ? -11.310 3.073 7.991 1.00 89.81 156 PHE A C 1
ATOM 1333 O O . PHE A 1 156 ? -10.503 3.482 8.827 1.00 89.81 156 PHE A O 1
ATOM 1340 N N . GLU A 1 157 ? -11.368 3.578 6.759 1.00 92.50 157 GLU A N 1
ATOM 1341 C CA . GLU A 1 157 ? -10.475 4.636 6.278 1.00 92.50 157 GLU A CA 1
ATOM 1342 C C . GLU A 1 157 ? -11.154 6.009 6.349 1.00 92.50 157 GLU A C 1
ATOM 1344 O O . GLU A 1 157 ? -12.183 6.234 5.717 1.00 92.50 157 GLU A O 1
ATOM 1349 N N . THR A 1 158 ? -10.547 6.961 7.060 1.00 94.50 158 THR A N 1
ATOM 1350 C CA . THR A 1 158 ? -11.040 8.345 7.143 1.00 94.50 158 THR A CA 1
ATOM 1351 C C . THR A 1 158 ? -9.975 9.347 6.720 1.00 94.50 158 THR A C 1
ATOM 1353 O O . THR A 1 158 ? -8.781 9.161 6.972 1.00 94.50 158 THR A O 1
ATOM 1356 N N . ILE A 1 159 ? -10.396 10.424 6.052 1.00 94.00 159 ILE A N 1
ATOM 1357 C CA . ILE A 1 159 ? -9.553 11.593 5.787 1.00 94.00 159 ILE A CA 1
ATOM 1358 C C . ILE A 1 159 ? -9.629 12.511 6.999 1.00 94.00 159 ILE A C 1
ATOM 1360 O O . ILE A 1 159 ? -10.711 12.921 7.432 1.00 94.00 159 ILE A O 1
ATOM 1364 N N . ARG A 1 160 ? -8.459 12.871 7.517 1.00 94.56 160 ARG A N 1
ATOM 1365 C CA . ARG A 1 160 ? -8.299 13.747 8.672 1.00 94.56 160 ARG A CA 1
ATOM 1366 C C . ARG A 1 160 ? -7.364 14.897 8.329 1.00 94.56 160 ARG A C 1
ATOM 1368 O O . ARG A 1 160 ? -6.407 14.704 7.587 1.00 94.56 160 ARG A O 1
ATOM 1375 N N . ILE A 1 161 ? -7.615 16.068 8.900 1.00 93.69 161 ILE A N 1
ATOM 1376 C CA . ILE A 1 161 ? -6.698 17.213 8.857 1.00 93.69 161 ILE A CA 1
ATOM 1377 C C . ILE A 1 161 ? -5.904 17.280 10.157 1.00 93.69 161 ILE A C 1
ATOM 1379 O O . ILE A 1 161 ? -6.457 17.035 11.236 1.00 93.69 161 ILE A O 1
ATOM 1383 N N . SER A 1 162 ? -4.607 17.573 10.071 1.00 90.62 162 SER A N 1
ATOM 1384 C CA . SER A 1 162 ? -3.787 17.817 11.257 1.00 90.62 162 SER A CA 1
ATOM 1385 C C . SER A 1 162 ? -4.072 19.204 11.835 1.00 90.62 162 SER A C 1
ATOM 1387 O O . SER A 1 162 ? -4.061 20.205 11.122 1.00 90.62 162 SER A O 1
ATOM 1389 N N . GLY A 1 163 ? -4.298 19.261 13.146 1.00 85.06 163 GLY A N 1
ATOM 1390 C CA . GLY A 1 163 ? -4.675 20.486 13.842 1.00 85.06 163 GLY A CA 1
ATOM 1391 C C . GLY A 1 163 ? -6.121 20.927 13.596 1.00 85.06 163 GLY A C 1
ATOM 1392 O O . GLY A 1 163 ? -6.932 20.246 12.968 1.00 85.06 163 GLY A O 1
ATOM 1393 N N . SER A 1 164 ? -6.455 22.086 14.151 1.00 74.44 164 SER A N 1
ATOM 1394 C CA . SER A 1 164 ? -7.737 22.771 13.984 1.00 74.44 164 SER A CA 1
ATOM 1395 C C . SER A 1 164 ? -7.512 24.283 13.887 1.00 74.44 164 SER A C 1
ATOM 1397 O O . SER A 1 164 ? -6.396 24.758 14.085 1.00 74.44 164 SER A O 1
ATOM 1399 N N . LEU A 1 165 ? -8.571 25.057 13.618 1.00 69.44 165 LEU A N 1
ATOM 1400 C CA . LEU A 1 165 ? -8.499 26.525 13.682 1.00 69.44 165 LEU A CA 1
ATOM 1401 C C . LEU A 1 165 ? -8.063 27.026 15.071 1.00 69.44 165 LEU A C 1
ATOM 1403 O O . LEU A 1 165 ? -7.403 28.054 15.169 1.00 69.44 165 LEU A O 1
ATOM 1407 N N . GLU A 1 166 ? -8.410 26.291 16.130 1.00 73.00 166 GLU A N 1
ATOM 1408 C CA . GLU A 1 166 ? -8.076 26.631 17.518 1.00 73.00 166 GLU A CA 1
ATOM 1409 C C . GLU A 1 166 ? -6.684 26.132 17.933 1.00 73.00 166 GLU A C 1
ATOM 1411 O O . GLU A 1 166 ? -6.053 26.716 18.811 1.00 73.00 166 GLU A O 1
ATOM 1416 N N . ASN A 1 167 ? -6.182 25.072 17.294 1.00 78.12 167 ASN A N 1
ATOM 1417 C CA . ASN A 1 167 ? -4.850 24.522 17.531 1.00 78.12 167 ASN A CA 1
ATOM 1418 C C . ASN A 1 167 ? -4.180 24.160 16.192 1.00 78.12 167 ASN A C 1
ATOM 1420 O O . ASN A 1 167 ? -4.214 22.993 15.779 1.00 78.12 167 ASN A O 1
ATOM 1424 N N . PRO A 1 168 ? -3.619 25.150 15.475 1.00 83.69 168 PRO A N 1
ATOM 1425 C CA . PRO A 1 168 ? -3.021 24.923 14.168 1.00 83.69 168 PRO A CA 1
ATOM 1426 C C . PRO A 1 168 ? -1.751 24.083 14.305 1.00 83.69 168 PRO A C 1
ATOM 1428 O O . PRO A 1 168 ? -0.806 24.452 15.004 1.00 83.69 168 PRO A O 1
ATOM 1431 N N . LEU A 1 169 ? -1.712 22.952 13.604 1.00 90.44 169 LEU A N 1
ATOM 1432 C CA . LEU A 1 169 ? -0.577 22.040 13.625 1.00 90.44 169 LEU A CA 1
ATOM 1433 C C . LEU A 1 169 ? -0.320 21.497 12.214 1.00 90.44 169 LEU A C 1
ATOM 1435 O O . LEU A 1 169 ? -1.067 20.630 11.764 1.00 90.44 169 LEU A O 1
ATOM 1439 N N . PRO A 1 170 ? 0.741 21.958 11.527 1.00 92.19 170 PRO A N 1
ATOM 1440 C CA . PRO A 1 170 ? 1.090 21.462 10.199 1.00 92.19 170 PRO A CA 1
ATOM 1441 C C . PRO A 1 170 ? 1.385 19.962 10.208 1.00 92.19 170 PRO A C 1
ATOM 1443 O O . PRO A 1 170 ? 1.985 19.445 11.162 1.00 92.19 170 PRO A O 1
ATOM 1446 N N . LEU A 1 171 ? 1.074 19.274 9.111 1.00 92.56 171 LEU A N 1
ATOM 1447 C CA . LEU A 1 171 ? 1.182 17.818 9.019 1.00 92.56 171 LEU A CA 1
ATOM 1448 C C . LEU A 1 171 ? 2.619 17.326 9.216 1.00 92.56 171 LEU A C 1
ATOM 1450 O O . LEU A 1 171 ? 2.864 16.288 9.831 1.00 92.56 171 LEU A O 1
ATOM 1454 N N . SER A 1 172 ? 3.601 18.096 8.748 1.00 90.69 172 SER A N 1
ATOM 1455 C CA . SER A 1 172 ? 5.023 17.795 8.944 1.00 90.69 172 SER A CA 1
ATOM 1456 C C . SER A 1 172 ? 5.410 17.753 10.431 1.00 90.69 172 SER A C 1
ATOM 1458 O O . SER A 1 172 ? 6.107 16.828 10.865 1.00 90.69 172 SER A O 1
ATOM 1460 N N . SER A 1 173 ? 4.914 18.711 11.218 1.00 93.06 173 SER A N 1
ATOM 1461 C CA . SER A 1 173 ? 5.099 18.789 12.669 1.00 93.06 173 SER A CA 1
ATOM 1462 C C . SER A 1 173 ? 4.303 17.708 13.395 1.00 93.06 173 SER A C 1
ATOM 1464 O O . SER A 1 173 ? 4.856 17.047 14.272 1.00 93.06 173 SER A O 1
ATOM 1466 N N . PHE A 1 174 ? 3.051 17.472 12.992 1.00 94.75 174 PHE A N 1
ATOM 1467 C CA . PHE A 1 174 ? 2.200 16.401 13.519 1.00 94.75 174 PHE A CA 1
ATOM 1468 C C . PHE A 1 174 ? 2.878 15.030 13.392 1.00 94.75 174 PHE A C 1
ATOM 1470 O O . PHE A 1 174 ? 3.080 14.330 14.384 1.00 94.75 174 PHE A O 1
ATOM 1477 N N . LEU A 1 175 ? 3.344 14.680 12.190 1.00 94.19 175 LEU A N 1
ATOM 1478 C CA . LEU A 1 175 ? 4.031 13.412 11.941 1.00 94.19 175 LEU A CA 1
ATOM 1479 C C . LEU A 1 175 ? 5.371 13.315 12.683 1.00 94.19 175 LEU A C 1
ATOM 1481 O O . LEU A 1 175 ? 5.768 12.226 13.099 1.00 94.19 175 LEU A O 1
ATOM 1485 N N . LYS A 1 176 ? 6.092 14.433 12.850 1.00 93.00 176 LYS A N 1
ATOM 1486 C CA . LYS A 1 176 ? 7.331 14.462 13.642 1.00 93.00 176 LYS A CA 1
ATOM 1487 C C . LYS A 1 176 ? 7.057 14.137 15.110 1.00 93.00 176 LYS A C 1
ATOM 1489 O O . LYS A 1 176 ? 7.816 13.362 15.683 1.00 93.00 176 LYS A O 1
ATOM 1494 N N . GLN A 1 177 ? 5.993 14.694 15.685 1.00 94.38 177 GLN A N 1
ATOM 1495 C CA . GLN A 1 177 ? 5.606 14.437 17.072 1.00 94.38 177 GLN A CA 1
ATOM 1496 C C . GLN A 1 177 ? 5.162 12.984 17.266 1.00 94.38 177 GLN A C 1
ATOM 1498 O O . GLN A 1 177 ? 5.687 12.324 18.153 1.00 94.38 177 GLN A O 1
ATOM 1503 N N . ILE A 1 178 ? 4.326 12.433 16.377 1.00 94.06 178 ILE A N 1
ATOM 1504 C CA . ILE A 1 178 ? 3.904 11.020 16.461 1.00 94.06 178 ILE A CA 1
ATOM 1505 C C . ILE A 1 178 ? 5.095 10.065 16.444 1.00 94.06 178 ILE A C 1
ATOM 1507 O O . ILE A 1 178 ? 5.133 9.114 17.218 1.00 94.06 178 ILE A O 1
ATOM 1511 N N . ARG A 1 179 ? 6.078 10.305 15.569 1.00 90.44 179 ARG A N 1
ATOM 1512 C CA . ARG A 1 179 ? 7.275 9.455 15.482 1.00 90.44 179 ARG A CA 1
ATOM 1513 C C . ARG A 1 179 ? 8.181 9.548 16.712 1.00 90.44 179 ARG A C 1
ATOM 1515 O O . ARG A 1 179 ? 8.997 8.656 16.901 1.00 90.44 179 ARG A O 1
ATOM 1522 N N . ALA A 1 180 ? 8.078 10.620 17.496 1.00 92.44 180 ALA A N 1
ATOM 1523 C CA . ALA A 1 180 ? 8.824 10.771 18.742 1.00 92.44 180 ALA A CA 1
ATOM 1524 C C . ALA A 1 180 ? 8.161 10.030 19.914 1.00 92.44 180 ALA A C 1
ATOM 1526 O O . ALA A 1 180 ? 8.848 9.681 20.870 1.00 92.44 180 ALA A O 1
ATOM 1527 N N . LEU A 1 181 ? 6.852 9.773 19.833 1.00 94.06 181 LEU A N 1
ATOM 1528 C CA . LEU A 1 181 ? 6.129 8.976 20.819 1.00 94.06 181 LEU A CA 1
ATOM 1529 C C . LEU A 1 181 ? 6.490 7.496 20.653 1.00 94.06 181 LEU A C 1
ATOM 1531 O O . LEU A 1 181 ? 6.519 6.966 19.538 1.00 94.06 181 LEU A O 1
ATOM 1535 N N . THR A 1 182 ? 6.737 6.809 21.762 1.00 91.38 182 THR A N 1
ATOM 1536 C CA . THR A 1 182 ? 7.017 5.366 21.779 1.00 91.38 182 THR A CA 1
ATOM 1537 C C . THR A 1 182 ? 5.776 4.568 22.161 1.00 91.38 182 THR A C 1
ATOM 1539 O O . THR A 1 182 ? 5.478 3.571 21.499 1.00 91.38 182 THR A O 1
ATOM 1542 N N . ASP A 1 183 ? 5.017 5.053 23.144 1.00 94.81 183 ASP A N 1
ATOM 1543 C CA . ASP A 1 183 ? 3.820 4.407 23.675 1.00 94.81 183 ASP A CA 1
ATOM 1544 C C . ASP A 1 183 ? 2.625 4.455 22.702 1.00 94.81 183 ASP A C 1
ATOM 1546 O O . ASP A 1 183 ? 2.351 5.467 22.050 1.00 94.81 183 ASP A O 1
ATOM 1550 N N . ASN A 1 184 ? 1.904 3.336 22.579 1.00 93.94 184 ASN A N 1
ATOM 1551 C CA . ASN A 1 184 ? 0.777 3.220 21.650 1.00 93.94 184 ASN A CA 1
ATOM 1552 C C . ASN A 1 184 ? -0.457 4.002 22.107 1.00 93.94 184 ASN A C 1
ATOM 1554 O O . ASN A 1 184 ? -1.173 4.547 21.263 1.00 93.94 184 ASN A O 1
ATOM 1558 N N . LYS A 1 185 ? -0.708 4.078 23.416 1.00 93.88 185 LYS A N 1
ATOM 1559 C CA . LYS A 1 185 ? -1.837 4.829 23.961 1.00 93.88 185 LYS A CA 1
ATOM 1560 C C . LYS A 1 185 ? -1.611 6.323 23.771 1.00 93.88 185 LYS A C 1
ATOM 1562 O O . LYS A 1 185 ? -2.492 7.001 23.248 1.00 93.88 185 LYS A O 1
ATOM 1567 N N . GLU A 1 186 ? -0.404 6.810 24.053 1.00 94.69 186 GLU A N 1
ATOM 1568 C CA . GLU A 1 186 ? -0.020 8.197 23.775 1.00 94.69 186 GLU A CA 1
ATOM 1569 C C . GLU A 1 186 ? -0.141 8.542 22.287 1.00 94.69 186 GLU A C 1
ATOM 1571 O O . GLU A 1 186 ? -0.690 9.590 21.946 1.00 94.69 186 GLU A O 1
ATOM 1576 N N . LYS A 1 187 ? 0.310 7.662 21.379 1.00 95.56 187 LYS A N 1
ATOM 1577 C CA . LYS A 1 187 ? 0.151 7.867 19.926 1.00 95.56 187 LYS A CA 1
ATOM 1578 C C . LYS A 1 187 ? -1.308 7.997 19.523 1.00 95.56 187 LYS A C 1
ATOM 1580 O O . LYS A 1 187 ? -1.652 8.914 18.776 1.00 95.56 187 LYS A O 1
ATOM 1585 N N . ARG A 1 188 ? -2.157 7.080 19.991 1.00 95.25 188 ARG A N 1
ATOM 1586 C CA . ARG A 1 188 ? -3.591 7.110 19.706 1.00 95.25 188 ARG A CA 1
ATOM 1587 C C . ARG A 1 188 ? -4.206 8.409 20.207 1.00 95.25 188 ARG A C 1
ATOM 1589 O O . ARG A 1 188 ? -4.840 9.121 19.430 1.00 95.25 188 ARG A O 1
ATOM 1596 N N . ASP A 1 189 ? -3.999 8.723 21.481 1.00 93.56 189 ASP A N 1
ATOM 1597 C CA . ASP A 1 189 ? -4.589 9.894 22.122 1.00 93.56 189 ASP A CA 1
ATOM 1598 C C . ASP A 1 189 ? -4.097 11.182 21.442 1.00 93.56 189 ASP A C 1
ATOM 1600 O O . ASP A 1 189 ? -4.889 12.087 21.177 1.00 93.56 189 ASP A O 1
ATOM 1604 N N . PHE A 1 190 ? -2.819 11.237 21.050 1.00 94.62 190 PHE A N 1
ATOM 1605 C CA . PHE A 1 190 ? -2.264 12.337 20.266 1.00 94.62 190 PHE A CA 1
ATOM 1606 C C . PHE A 1 190 ? -2.944 12.482 18.901 1.00 94.62 190 PHE A C 1
ATOM 1608 O O . PHE A 1 190 ? -3.345 13.594 18.550 1.00 94.62 190 PHE A O 1
ATOM 1615 N N . ILE A 1 191 ? -3.078 11.392 18.135 1.00 93.25 191 ILE A N 1
ATOM 1616 C CA . ILE A 1 191 ? -3.707 11.412 16.808 1.00 93.25 191 ILE A CA 1
ATOM 1617 C C . ILE A 1 191 ? -5.146 11.901 16.928 1.00 93.25 191 ILE A C 1
ATOM 1619 O O . ILE A 1 191 ? -5.526 12.832 16.223 1.00 93.25 191 ILE A O 1
ATOM 1623 N N . LEU A 1 192 ? -5.935 11.317 17.830 1.00 91.44 192 LEU A N 1
ATOM 1624 C CA . LEU A 1 192 ? -7.353 11.646 17.969 1.00 91.44 192 LEU A CA 1
ATOM 1625 C C . LEU A 1 192 ? -7.569 13.074 18.486 1.00 91.44 192 LEU A C 1
ATOM 1627 O O . LEU A 1 192 ? -8.467 13.757 18.003 1.00 91.44 192 LEU A O 1
ATOM 1631 N N . LYS A 1 193 ? -6.728 13.550 19.412 1.00 91.94 193 LYS A N 1
ATOM 1632 C CA . LYS A 1 193 ? -6.825 14.906 19.972 1.00 91.94 193 LYS A CA 1
ATOM 1633 C C . LYS A 1 193 ? -6.364 15.996 19.003 1.00 91.94 193 LYS A C 1
ATOM 1635 O O . LYS A 1 193 ? -6.923 17.087 19.007 1.00 91.94 193 LYS A O 1
ATOM 1640 N N . ASN A 1 194 ? -5.331 15.728 18.202 1.00 92.31 194 ASN A N 1
ATOM 1641 C CA . ASN A 1 194 ? -4.683 16.733 17.350 1.00 92.31 194 ASN A CA 1
ATOM 1642 C C . ASN A 1 194 ? -5.022 16.575 15.863 1.00 92.31 194 ASN A C 1
ATOM 1644 O O . ASN A 1 194 ? -4.291 17.071 15.004 1.00 92.31 194 ASN A O 1
ATOM 1648 N N . SER A 1 195 ? -6.110 15.879 15.538 1.00 92.94 195 SER A N 1
ATOM 1649 C CA . SER A 1 195 ? -6.620 15.815 14.173 1.00 92.94 195 SER A CA 1
ATOM 1650 C C . SER A 1 195 ? -8.137 15.806 14.146 1.00 92.94 195 SER A C 1
ATOM 1652 O O . SER A 1 195 ? -8.783 15.220 15.017 1.00 92.94 195 SER A O 1
ATOM 1654 N N . LYS A 1 196 ? -8.706 16.412 13.108 1.00 92.31 196 LYS A N 1
ATOM 1655 C CA . LYS A 1 196 ? -10.150 16.447 12.890 1.00 92.31 196 LYS A CA 1
ATOM 1656 C C . LYS A 1 196 ? -10.518 15.587 11.692 1.00 92.31 196 LYS A C 1
ATOM 1658 O O . LYS A 1 196 ? -9.882 15.670 10.647 1.00 92.31 196 LYS A O 1
ATOM 1663 N N . GLU A 1 197 ? -11.555 14.779 11.848 1.00 93.25 197 GLU A N 1
ATOM 1664 C CA . GLU A 1 197 ? -12.139 14.026 10.743 1.00 93.25 197 GLU A CA 1
ATOM 1665 C C . GLU A 1 197 ? -12.886 14.957 9.790 1.00 93.25 197 GLU A C 1
ATOM 1667 O O . GLU A 1 197 ? -13.640 15.829 10.227 1.00 93.25 197 GLU A O 1
ATOM 1672 N N . ILE A 1 198 ? -12.644 14.789 8.492 1.00 91.19 198 ILE A N 1
ATOM 1673 C CA . ILE A 1 198 ? -13.310 15.561 7.439 1.00 91.19 198 ILE A CA 1
ATOM 1674 C C . ILE A 1 198 ? -14.329 14.691 6.715 1.00 91.19 198 ILE A C 1
ATOM 1676 O O . ILE A 1 198 ? -15.413 15.161 6.370 1.00 91.19 198 ILE A O 1
ATOM 1680 N N . LYS A 1 199 ? -13.944 13.449 6.413 1.00 90.38 199 LYS A N 1
ATOM 1681 C CA . LYS A 1 199 ? -14.695 12.595 5.503 1.00 90.38 199 LYS A CA 1
ATOM 1682 C C . LYS A 1 199 ? -14.348 11.124 5.695 1.00 90.38 199 LYS A C 1
ATOM 1684 O O . LYS A 1 199 ? -13.169 10.773 5.720 1.00 90.38 199 LYS A O 1
ATOM 1689 N N . ASP A 1 200 ? -15.372 10.285 5.661 1.00 88.25 200 ASP A N 1
ATOM 1690 C CA . ASP A 1 200 ? -15.223 8.841 5.503 1.00 88.25 200 ASP A CA 1
ATOM 1691 C C . ASP A 1 200 ? -14.909 8.487 4.048 1.00 88.25 200 ASP A C 1
ATOM 1693 O O . ASP A 1 200 ? -15.531 8.994 3.101 1.00 88.25 200 ASP A O 1
ATOM 1697 N N . LEU A 1 201 ? -13.917 7.620 3.846 1.00 83.75 201 LEU A N 1
ATOM 1698 C CA . LEU A 1 201 ? -13.709 7.007 2.544 1.00 83.75 201 LEU A CA 1
ATOM 1699 C C . LEU A 1 201 ? -14.674 5.827 2.416 1.00 83.75 201 LEU A C 1
ATOM 1701 O O . LEU A 1 201 ? -14.717 4.986 3.311 1.00 83.75 201 LEU A O 1
ATOM 1705 N N . PRO A 1 202 ? -15.453 5.755 1.322 1.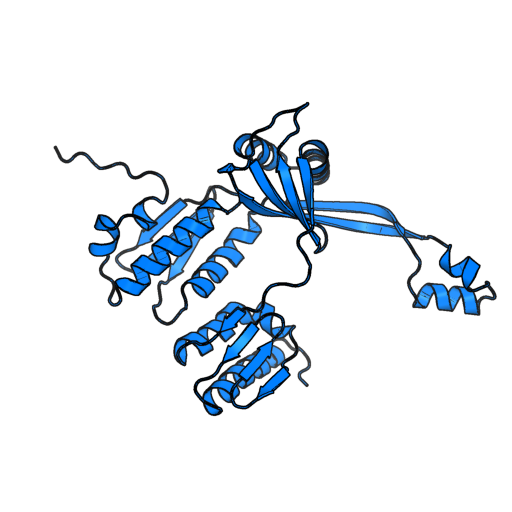00 75.50 202 PRO A N 1
ATOM 1706 C CA . PRO A 1 202 ? -16.380 4.651 1.133 1.00 75.50 202 PRO A CA 1
ATOM 1707 C C . PRO A 1 202 ? -15.618 3.324 1.118 1.00 75.50 202 PRO A C 1
ATOM 1709 O O . PRO A 1 202 ? -14.535 3.229 0.531 1.00 75.50 202 PRO A O 1
ATOM 1712 N N . GLU A 1 203 ? -16.215 2.292 1.716 1.00 66.38 203 GLU A N 1
ATOM 1713 C CA . GLU A 1 203 ? -15.697 0.922 1.635 1.00 66.38 203 GLU A CA 1
ATOM 1714 C C . GLU A 1 203 ? -15.645 0.424 0.184 1.00 66.38 203 GLU A C 1
ATOM 1716 O O . GLU A 1 203 ? -14.754 -0.346 -0.186 1.00 66.38 203 GLU A O 1
ATOM 1721 N N . GLU A 1 204 ? -16.554 0.915 -0.665 1.00 69.38 204 GLU A N 1
ATOM 1722 C CA . GLU A 1 204 ? -16.599 0.611 -2.092 1.00 69.38 204 GLU A CA 1
ATOM 1723 C C . GLU A 1 204 ? -15.385 1.195 -2.827 1.00 69.38 204 GLU A C 1
ATOM 1725 O O . GLU A 1 204 ? -15.343 2.345 -3.284 1.00 69.38 204 GLU A O 1
ATOM 1730 N N . LYS A 1 205 ? -14.352 0.363 -2.962 1.00 74.75 205 LYS A N 1
ATOM 1731 C CA . LYS A 1 205 ? -13.148 0.705 -3.717 1.00 74.75 205 LYS A CA 1
ATOM 1732 C C . LYS A 1 205 ? -13.436 0.626 -5.211 1.00 74.75 205 LYS A C 1
ATOM 1734 O O . LYS A 1 205 ? -13.902 -0.390 -5.715 1.00 74.75 205 LYS A O 1
ATOM 1739 N N . LYS A 1 206 ? -13.050 1.678 -5.943 1.00 83.88 206 LYS A N 1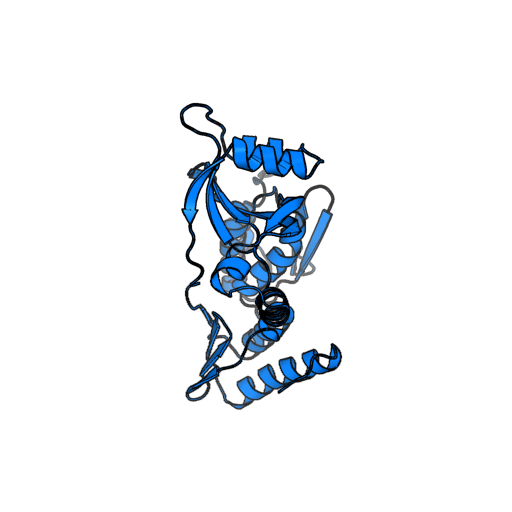
ATOM 1740 C CA . LYS A 1 206 ? -13.101 1.703 -7.413 1.00 83.88 206 LYS A CA 1
ATOM 1741 C C . LYS A 1 206 ? -12.446 0.449 -8.006 1.00 83.88 206 LYS A C 1
ATOM 1743 O O . LYS A 1 206 ? -11.310 0.110 -7.631 1.00 83.88 206 LYS A O 1
ATOM 1748 N N . GLN A 1 207 ? -13.153 -0.168 -8.955 1.00 89.62 207 GLN A N 1
ATOM 1749 C CA . GLN A 1 207 ? -12.669 -1.303 -9.734 1.00 89.62 207 GLN A CA 1
ATOM 1750 C C . GLN A 1 207 ? -11.382 -0.914 -10.481 1.00 89.62 207 GLN A C 1
ATOM 1752 O O . GLN A 1 207 ? -11.278 0.186 -11.029 1.00 89.62 207 GLN A O 1
ATOM 1757 N N . ILE A 1 208 ? -10.388 -1.799 -10.471 1.00 92.38 208 ILE A N 1
ATOM 1758 C CA . ILE A 1 208 ? -9.129 -1.656 -11.208 1.00 92.38 208 ILE A CA 1
ATOM 1759 C C . ILE A 1 208 ? -9.136 -2.677 -12.337 1.00 92.38 208 ILE A C 1
ATOM 1761 O O . ILE A 1 208 ? -9.259 -3.872 -12.080 1.00 92.38 208 ILE A O 1
ATOM 1765 N N . ILE A 1 209 ? -8.962 -2.209 -13.569 1.00 95.12 209 ILE A N 1
ATOM 1766 C CA . ILE A 1 209 ? -8.808 -3.084 -14.730 1.00 95.12 209 ILE A CA 1
ATOM 1767 C C . ILE A 1 209 ? -7.341 -3.503 -14.826 1.00 95.12 209 ILE A C 1
ATOM 1769 O O . ILE A 1 209 ? -6.453 -2.652 -14.878 1.00 95.12 209 ILE A O 1
ATOM 1773 N N . ILE A 1 210 ? -7.106 -4.810 -14.833 1.00 96.56 210 ILE A N 1
ATOM 1774 C CA . ILE A 1 210 ? -5.802 -5.431 -15.042 1.00 96.56 210 ILE A CA 1
ATOM 1775 C C . ILE A 1 210 ? -5.843 -6.088 -16.417 1.00 96.56 210 ILE A C 1
ATOM 1777 O O . ILE A 1 210 ? -6.395 -7.173 -16.574 1.00 96.56 210 ILE A O 1
ATOM 1781 N N . ASP A 1 211 ? -5.292 -5.391 -17.402 1.00 96.19 211 ASP A N 1
ATOM 1782 C CA . ASP A 1 211 ? -5.164 -5.837 -18.789 1.00 96.19 211 ASP A CA 1
ATOM 1783 C C . ASP A 1 211 ? -3.683 -5.755 -19.160 1.00 96.19 211 ASP A C 1
ATOM 1785 O O . ASP A 1 211 ? -3.180 -4.731 -19.628 1.00 96.19 211 ASP A O 1
ATOM 1789 N N . TYR A 1 212 ? -2.944 -6.786 -18.754 1.00 95.75 212 TYR A N 1
ATOM 1790 C CA . TYR A 1 212 ? -1.489 -6.830 -18.836 1.00 95.75 212 TYR A CA 1
ATOM 1791 C C . TYR A 1 212 ? -1.027 -7.890 -19.838 1.00 95.75 212 TYR A C 1
ATOM 1793 O O . TYR A 1 212 ? -1.654 -8.947 -19.934 1.00 95.75 212 TYR A O 1
ATOM 1801 N N . PRO A 1 213 ? 0.135 -7.683 -20.488 1.00 95.25 213 PRO A N 1
ATOM 1802 C CA . PRO A 1 213 ? 0.808 -8.725 -21.254 1.00 95.25 213 PRO A CA 1
ATOM 1803 C C . PRO A 1 213 ? 1.040 -10.010 -20.437 1.00 95.25 213 PRO A C 1
ATOM 1805 O O . PRO A 1 213 ? 1.168 -9.940 -19.209 1.00 95.25 213 PRO A O 1
ATOM 1808 N N . PRO A 1 214 ? 1.202 -11.180 -21.085 1.00 96.38 214 PRO A N 1
ATOM 1809 C CA . PRO A 1 214 ? 1.214 -12.477 -20.407 1.00 96.38 214 PRO A CA 1
ATOM 1810 C C . PRO A 1 214 ? 2.201 -12.592 -19.241 1.00 96.38 214 PRO A C 1
ATOM 1812 O O . PRO A 1 214 ? 1.835 -13.052 -18.158 1.00 96.38 214 PRO A O 1
ATOM 1815 N N . GLN A 1 215 ? 3.447 -12.147 -19.428 1.00 96.12 215 GLN A N 1
ATOM 1816 C CA . GLN A 1 215 ? 4.461 -12.231 -18.375 1.00 96.12 215 GLN A CA 1
ATOM 1817 C C . GLN A 1 215 ? 4.172 -11.263 -17.215 1.00 96.12 215 GLN A C 1
ATOM 1819 O O . GLN A 1 215 ? 4.315 -11.642 -16.052 1.00 96.12 215 GLN A O 1
ATOM 1824 N N . MET A 1 216 ? 3.686 -10.053 -17.510 1.00 96.69 216 MET A N 1
ATOM 1825 C CA . MET A 1 216 ? 3.246 -9.094 -16.490 1.00 96.69 216 MET A CA 1
ATOM 1826 C C . MET A 1 216 ? 2.045 -9.607 -15.700 1.00 96.69 216 MET A C 1
ATOM 1828 O O . MET A 1 216 ? 2.005 -9.443 -14.483 1.00 96.69 216 MET A O 1
ATOM 1832 N N . MET A 1 217 ? 1.097 -10.277 -16.357 1.00 97.06 217 MET A N 1
ATOM 1833 C CA . MET A 1 217 ? -0.039 -10.903 -15.686 1.00 97.06 217 MET A CA 1
ATOM 1834 C C . MET A 1 217 ? 0.425 -12.002 -14.717 1.00 97.06 217 MET A C 1
ATOM 1836 O O . MET A 1 217 ? 0.005 -12.034 -13.561 1.00 97.06 217 MET A O 1
ATOM 1840 N N . LYS A 1 218 ? 1.362 -12.867 -15.128 1.00 96.88 218 LYS A N 1
ATOM 1841 C CA . LYS A 1 218 ? 1.961 -13.880 -14.235 1.00 96.88 218 LYS A CA 1
ATOM 1842 C C . LYS A 1 218 ? 2.670 -13.240 -13.032 1.00 96.88 218 LYS A C 1
ATOM 1844 O O . LYS A 1 218 ? 2.509 -13.697 -11.895 1.00 96.88 218 LYS A O 1
ATOM 1849 N N . ASN A 1 219 ? 3.395 -12.146 -13.261 1.00 96.81 219 ASN A N 1
ATOM 1850 C CA . ASN A 1 219 ? 4.054 -11.391 -12.197 1.00 96.81 219 ASN A CA 1
ATOM 1851 C C . ASN A 1 219 ? 3.047 -10.706 -11.257 1.00 96.81 219 ASN A C 1
ATOM 1853 O O . ASN A 1 219 ? 3.251 -10.748 -10.047 1.00 96.81 219 ASN A O 1
ATOM 1857 N N . PHE A 1 220 ? 1.930 -10.166 -11.758 1.00 96.88 220 PHE A N 1
ATOM 1858 C CA . PHE A 1 220 ? 0.843 -9.615 -10.934 1.00 96.88 220 PHE A CA 1
ATOM 1859 C C . PHE A 1 220 ? 0.318 -10.652 -9.930 1.00 96.88 220 PHE A C 1
ATOM 1861 O O . PHE A 1 220 ? 0.249 -10.378 -8.730 1.00 96.88 220 PHE A O 1
ATOM 1868 N N . PHE A 1 221 ? 0.030 -11.868 -10.404 1.00 96.38 221 PHE A N 1
ATOM 1869 C CA . PHE A 1 221 ? -0.427 -12.976 -9.562 1.00 96.38 221 PHE A CA 1
ATOM 1870 C C . PHE A 1 221 ? 0.606 -13.380 -8.504 1.00 96.38 221 PHE A C 1
ATOM 1872 O O . PHE A 1 221 ? 0.248 -13.656 -7.359 1.00 96.38 221 PHE A O 1
ATOM 1879 N N . THR A 1 222 ? 1.888 -13.376 -8.869 1.00 95.56 222 THR A N 1
ATOM 1880 C CA . THR A 1 222 ? 2.987 -13.678 -7.942 1.00 95.56 222 THR A CA 1
ATOM 1881 C C . THR A 1 222 ? 3.126 -12.601 -6.866 1.00 95.56 222 THR A C 1
ATOM 1883 O O . THR A 1 222 ? 3.148 -12.901 -5.675 1.00 95.56 222 THR A O 1
ATOM 1886 N N . ILE A 1 223 ? 3.173 -11.334 -7.278 1.00 95.69 223 ILE A N 1
ATOM 1887 C CA . ILE A 1 223 ? 3.395 -10.173 -6.408 1.00 95.69 223 ILE A CA 1
ATOM 1888 C C . ILE A 1 223 ? 2.240 -9.979 -5.421 1.00 95.69 223 ILE A C 1
ATOM 1890 O O . ILE A 1 223 ? 2.465 -9.690 -4.242 1.00 95.69 223 ILE A O 1
ATOM 1894 N N . ARG A 1 224 ? 1.000 -10.135 -5.896 1.00 94.56 224 ARG A N 1
ATOM 1895 C CA . ARG A 1 224 ? -0.217 -9.898 -5.105 1.00 94.56 224 ARG A CA 1
ATOM 1896 C C . ARG A 1 224 ? -0.816 -11.157 -4.499 1.00 94.56 224 ARG A C 1
ATOM 1898 O O . ARG A 1 224 ? -1.940 -11.105 -4.010 1.00 94.56 224 ARG A O 1
ATOM 1905 N N . TYR A 1 225 ? -0.082 -12.266 -4.495 1.00 93.75 225 TYR A N 1
ATOM 1906 C CA . TYR A 1 225 ? -0.579 -13.551 -4.010 1.00 93.75 225 TYR A CA 1
ATOM 1907 C C . TYR A 1 225 ? -1.275 -13.458 -2.637 1.00 93.75 225 TYR A C 1
ATOM 1909 O O . TYR A 1 225 ? -2.392 -13.947 -2.490 1.00 93.75 225 TYR A O 1
ATOM 1917 N N . ASP A 1 226 ? -0.675 -12.763 -1.663 1.00 91.06 226 ASP A N 1
ATOM 1918 C CA . ASP A 1 226 ? -1.250 -12.623 -0.313 1.00 91.06 226 ASP A CA 1
ATOM 1919 C C . ASP A 1 226 ? -2.618 -11.932 -0.276 1.00 91.06 226 ASP A C 1
ATOM 1921 O O . ASP A 1 226 ? -3.437 -12.249 0.591 1.00 91.06 226 ASP A O 1
ATOM 1925 N N . ASP A 1 227 ? -2.862 -11.006 -1.204 1.00 90.12 227 ASP A N 1
ATOM 1926 C CA . ASP A 1 227 ? -4.147 -10.322 -1.331 1.00 90.12 227 ASP A CA 1
ATOM 1927 C C . ASP A 1 227 ? -5.137 -11.226 -2.075 1.00 90.12 227 ASP A C 1
ATOM 1929 O O . ASP A 1 227 ? -6.264 -11.433 -1.628 1.00 90.12 227 ASP A O 1
ATOM 1933 N N . LEU A 1 228 ? -4.699 -11.800 -3.200 1.00 92.31 228 LEU A N 1
ATOM 1934 C CA . LEU A 1 228 ? -5.539 -12.590 -4.101 1.00 92.31 228 LEU A CA 1
ATOM 1935 C C . LEU A 1 228 ? -5.999 -13.910 -3.477 1.00 92.31 228 LEU A C 1
ATOM 1937 O O . LEU A 1 228 ? -7.105 -14.364 -3.766 1.00 92.31 228 LEU A O 1
ATOM 1941 N N . LYS A 1 229 ? -5.194 -14.532 -2.605 1.00 91.00 229 LYS A N 1
ATOM 1942 C CA . LYS A 1 229 ? -5.515 -15.851 -2.034 1.00 91.00 229 LYS A CA 1
ATOM 1943 C C . LYS A 1 229 ? -6.790 -15.857 -1.188 1.00 91.00 229 LYS A C 1
ATOM 1945 O O . LYS A 1 229 ? -7.419 -16.902 -1.061 1.00 91.00 229 LYS A O 1
ATOM 1950 N N . LYS A 1 230 ? -7.199 -14.702 -0.661 1.00 87.81 230 LYS A N 1
ATOM 1951 C CA . LYS A 1 230 ? -8.409 -14.547 0.163 1.00 87.81 230 LYS A CA 1
ATOM 1952 C C . LYS A 1 230 ? -9.652 -14.160 -0.643 1.00 87.81 230 LYS A C 1
ATOM 1954 O O . LYS A 1 230 ? -10.725 -14.036 -0.068 1.00 87.81 230 LYS A O 1
ATOM 1959 N N . MET A 1 231 ? -9.506 -13.905 -1.942 1.00 89.81 231 MET A N 1
ATOM 1960 C CA . MET A 1 231 ? -10.586 -13.396 -2.783 1.00 89.81 231 MET A CA 1
ATOM 1961 C C . MET A 1 231 ? -11.278 -14.530 -3.536 1.00 89.81 231 MET A C 1
ATOM 1963 O O . MET A 1 231 ? -10.627 -15.458 -4.022 1.00 89.81 231 MET A O 1
ATOM 1967 N N . ASN A 1 232 ? -12.595 -14.403 -3.680 1.00 89.12 232 ASN A N 1
ATOM 1968 C CA . ASN A 1 232 ? -13.378 -15.257 -4.564 1.00 89.12 232 ASN A CA 1
ATOM 1969 C C . ASN A 1 232 ? -13.135 -14.866 -6.024 1.00 89.12 232 ASN A C 1
ATOM 1971 O O . ASN A 1 232 ? -12.918 -13.692 -6.336 1.00 89.12 232 ASN A O 1
ATOM 1975 N N . ILE A 1 233 ? -13.166 -15.865 -6.906 1.00 92.12 233 ILE A N 1
ATOM 1976 C CA . ILE A 1 233 ? -13.007 -15.687 -8.349 1.00 92.12 233 ILE A CA 1
ATOM 1977 C C . ILE A 1 233 ? -14.389 -15.774 -8.989 1.00 92.12 233 ILE A C 1
ATOM 1979 O O . ILE A 1 233 ? -15.031 -16.821 -8.932 1.00 92.12 233 ILE A O 1
ATOM 1983 N N . THR A 1 234 ? -14.815 -14.706 -9.655 1.00 93.06 234 THR A N 1
ATOM 1984 C CA . THR A 1 234 ? -16.084 -14.667 -10.391 1.00 93.06 234 THR A CA 1
ATOM 1985 C C . THR A 1 234 ? -15.794 -14.551 -11.885 1.00 93.06 234 THR A C 1
ATOM 1987 O O . THR A 1 234 ? -15.223 -13.556 -12.330 1.00 93.06 234 THR A O 1
ATOM 1990 N N . LYS A 1 235 ? -16.170 -15.552 -12.694 1.00 93.38 235 LYS A N 1
ATOM 1991 C CA . LYS A 1 235 ? -16.101 -15.426 -14.162 1.00 93.38 235 LYS A CA 1
ATOM 1992 C C . LYS A 1 235 ? -17.231 -14.508 -14.629 1.00 93.38 235 LYS A C 1
ATOM 1994 O O . LYS A 1 235 ? -18.391 -14.787 -14.345 1.00 93.38 235 LYS A O 1
ATOM 1999 N N . ILE A 1 236 ? -16.893 -13.450 -15.364 1.00 93.19 236 ILE A N 1
ATOM 2000 C CA . ILE A 1 236 ? -17.882 -12.511 -15.911 1.00 93.19 236 ILE A CA 1
ATOM 2001 C C . ILE A 1 236 ? -18.262 -12.937 -17.336 1.00 93.19 236 ILE A C 1
ATOM 2003 O O . ILE A 1 236 ? -19.430 -13.163 -17.630 1.00 93.19 236 ILE A O 1
ATOM 2007 N N . TYR A 1 237 ? -17.267 -13.098 -18.212 1.00 91.94 237 TYR A N 1
ATOM 2008 C CA . TYR A 1 237 ? -17.400 -13.666 -19.561 1.00 91.94 237 TYR A CA 1
ATOM 2009 C C . TYR A 1 237 ? -16.040 -14.213 -20.022 1.00 91.94 237 TYR A C 1
ATOM 2011 O O . TYR A 1 237 ? -15.139 -14.419 -19.205 1.00 91.94 237 TYR A O 1
ATOM 2019 N N . ASP A 1 238 ? -15.884 -14.536 -21.306 1.00 91.00 238 ASP A N 1
ATOM 2020 C CA . ASP A 1 238 ? -14.664 -15.170 -21.802 1.00 91.00 238 ASP A CA 1
ATOM 2021 C C . ASP A 1 238 ? -13.419 -14.317 -21.568 1.00 91.00 238 ASP A C 1
ATOM 2023 O O . ASP A 1 238 ? -13.372 -13.133 -21.894 1.00 91.00 238 ASP A O 1
ATOM 2027 N N . ASN A 1 239 ? -12.425 -14.956 -20.946 1.00 92.25 239 ASN A N 1
ATOM 2028 C CA . ASN A 1 239 ? -11.158 -14.373 -20.513 1.00 92.25 239 ASN A CA 1
ATOM 2029 C C . ASN A 1 239 ? -11.274 -13.145 -19.591 1.00 92.25 239 ASN A C 1
ATOM 2031 O O . ASN A 1 239 ? -10.279 -12.454 -19.383 1.00 92.25 239 ASN A O 1
ATOM 2035 N N . VAL A 1 240 ? -12.443 -12.893 -18.991 1.00 96.44 240 VAL A N 1
ATOM 2036 C CA . VAL A 1 240 ? -12.647 -11.785 -18.051 1.00 96.44 240 VAL A CA 1
ATOM 2037 C C . VAL A 1 240 ? -13.203 -12.285 -16.727 1.00 96.44 240 VAL A C 1
ATOM 2039 O O . VAL A 1 240 ? -14.275 -12.893 -16.659 1.00 96.44 240 VAL A O 1
ATOM 2042 N N . TYR A 1 241 ? -12.464 -11.991 -15.662 1.00 96.25 241 TYR A N 1
ATOM 2043 C CA . TYR A 1 241 ? -12.742 -12.450 -14.307 1.00 96.25 241 TYR A CA 1
ATOM 2044 C C . TYR A 1 241 ? -12.699 -11.282 -13.330 1.00 96.25 241 TYR A C 1
ATOM 2046 O O . TYR A 1 241 ? -12.008 -10.289 -13.553 1.00 96.25 241 TYR A O 1
ATOM 2054 N N . GLU A 1 242 ? -13.411 -11.419 -12.225 1.00 94.88 242 GLU A N 1
ATOM 2055 C CA . GLU A 1 242 ? -13.377 -10.485 -11.112 1.00 94.88 242 GLU A CA 1
ATOM 2056 C C . GLU A 1 242 ? -12.806 -11.166 -9.868 1.00 94.88 242 GLU A C 1
ATOM 2058 O O . GLU A 1 242 ? -13.151 -12.307 -9.553 1.00 94.88 242 GLU A O 1
ATOM 2063 N N . MET A 1 243 ? -11.909 -10.458 -9.181 1.00 93.06 243 MET A N 1
ATOM 2064 C CA . MET A 1 243 ? -11.334 -10.848 -7.896 1.00 93.06 243 MET A CA 1
ATOM 2065 C C . MET A 1 243 ? -11.295 -9.626 -6.978 1.00 93.06 243 MET A C 1
ATOM 2067 O O . MET A 1 243 ? -10.421 -8.760 -7.100 1.00 93.06 243 MET A O 1
ATOM 2071 N N . GLY A 1 244 ? -12.270 -9.530 -6.072 1.00 89.56 244 GLY A N 1
ATOM 2072 C CA . GLY A 1 244 ? -12.457 -8.346 -5.236 1.00 89.56 244 GLY A CA 1
ATOM 2073 C C . GLY A 1 244 ? -12.612 -7.088 -6.096 1.00 89.56 244 GLY A C 1
ATOM 2074 O O . GLY A 1 244 ? -13.511 -6.991 -6.920 1.00 89.56 244 GLY A O 1
ATOM 2075 N N . ARG A 1 245 ? -11.698 -6.124 -5.945 1.00 90.44 245 ARG A N 1
ATOM 2076 C CA . ARG A 1 245 ? -11.705 -4.881 -6.741 1.00 90.44 245 ARG A CA 1
ATOM 2077 C C . ARG A 1 245 ? -11.051 -5.004 -8.122 1.00 90.44 245 ARG A C 1
ATOM 2079 O O . ARG A 1 245 ? -10.998 -4.007 -8.839 1.00 90.44 245 ARG A O 1
ATOM 2086 N N . PHE A 1 246 ? -10.454 -6.144 -8.462 1.00 94.56 246 PHE A N 1
ATOM 2087 C CA . PHE A 1 246 ? -9.713 -6.313 -9.711 1.00 94.56 246 PHE A CA 1
ATOM 2088 C C . PHE A 1 246 ? -10.597 -6.945 -10.780 1.00 94.56 246 PHE A C 1
ATOM 2090 O O . PHE A 1 246 ? -11.119 -8.040 -10.587 1.00 94.56 246 PHE A O 1
ATOM 2097 N N . LYS A 1 247 ? -10.700 -6.281 -11.930 1.00 96.06 247 LYS A N 1
ATOM 2098 C CA . LYS A 1 247 ? -11.245 -6.844 -13.162 1.00 96.06 247 LYS A CA 1
ATOM 2099 C C . LYS A 1 247 ? -10.083 -7.302 -14.032 1.00 96.06 247 LYS A C 1
ATOM 2101 O O . LYS A 1 247 ? -9.377 -6.477 -14.604 1.00 96.06 247 LYS A O 1
ATOM 2106 N N . LEU A 1 248 ? -9.868 -8.608 -14.082 1.00 97.00 248 LEU A N 1
ATOM 2107 C CA . LEU A 1 248 ? -8.766 -9.252 -14.784 1.00 97.00 248 LEU A CA 1
ATOM 2108 C C . LEU A 1 248 ? -9.190 -9.560 -16.220 1.00 97.00 248 LEU A C 1
ATOM 2110 O O . LEU A 1 248 ? -10.156 -10.294 -16.429 1.00 97.00 248 LEU A O 1
ATOM 2114 N N . VAL A 1 249 ? -8.470 -9.007 -17.190 1.00 97.00 249 VAL A N 1
ATOM 2115 C CA . VAL A 1 249 ? -8.635 -9.274 -18.620 1.00 97.00 249 VAL A CA 1
ATOM 2116 C C . VAL A 1 249 ? -7.426 -10.078 -19.076 1.00 97.00 249 VAL A C 1
ATOM 2118 O O . VAL A 1 249 ? -6.290 -9.620 -18.982 1.00 97.00 249 VAL A O 1
ATOM 2121 N N . PHE A 1 250 ? -7.667 -11.306 -19.520 1.00 96.88 250 PHE A N 1
ATOM 2122 C CA . PHE A 1 250 ? -6.625 -12.192 -20.017 1.00 96.88 250 PHE A CA 1
ATOM 2123 C C . PHE A 1 250 ? -6.615 -12.195 -21.543 1.00 96.88 250 PHE A C 1
ATOM 2125 O O . PHE A 1 250 ? -7.659 -12.249 -22.187 1.00 96.88 250 PHE A O 1
ATOM 2132 N N . GLU A 1 251 ? -5.420 -12.224 -22.126 1.00 94.81 251 GLU A N 1
ATOM 2133 C CA . GLU A 1 251 ? -5.250 -12.365 -23.575 1.00 94.81 251 GLU A CA 1
ATOM 2134 C C . GLU A 1 251 ? -5.783 -13.716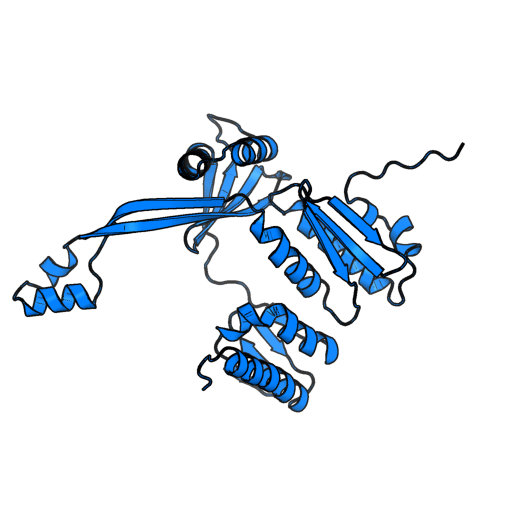 -24.088 1.00 94.81 251 GLU A C 1
ATOM 2136 O O . GLU A 1 251 ? -6.303 -13.815 -25.197 1.00 94.81 251 GLU A O 1
ATOM 2141 N N . SER A 1 252 ? -5.689 -14.771 -23.270 1.00 95.31 252 SER A N 1
ATOM 2142 C CA . SER A 1 252 ? -6.130 -16.116 -23.635 1.00 95.31 252 SER A CA 1
ATOM 2143 C C . SER A 1 252 ? -6.654 -16.916 -22.443 1.00 95.31 252 SER A C 1
ATOM 2145 O O . SER A 1 252 ? -6.318 -16.663 -21.281 1.00 95.31 252 SER A O 1
ATOM 2147 N N . SER A 1 253 ? -7.445 -17.947 -22.744 1.00 94.12 253 SER A N 1
ATOM 2148 C CA . SER A 1 253 ? -7.958 -18.883 -21.741 1.00 94.12 253 SER A CA 1
ATOM 2149 C C . SER A 1 253 ? -6.848 -19.705 -21.090 1.00 94.12 253 SER A C 1
ATOM 2151 O O . SER A 1 253 ? -6.964 -20.087 -19.926 1.00 94.12 253 SER A O 1
ATOM 2153 N N . ASP A 1 254 ? -5.771 -19.977 -21.830 1.00 95.62 254 ASP A N 1
ATOM 2154 C CA . ASP A 1 254 ? -4.625 -20.722 -21.314 1.00 95.62 254 ASP A CA 1
ATOM 2155 C C . ASP A 1 254 ? -3.828 -19.889 -20.309 1.00 95.62 254 ASP A C 1
ATOM 2157 O O . ASP A 1 254 ? -3.467 -20.405 -19.252 1.00 95.62 254 ASP A O 1
ATOM 2161 N N . LEU A 1 255 ? -3.652 -18.585 -20.558 1.00 96.44 255 LEU A N 1
ATOM 2162 C CA . LEU A 1 255 ? -3.040 -17.681 -19.583 1.00 96.44 255 LEU A CA 1
ATOM 2163 C C . LEU A 1 255 ? -3.869 -17.603 -18.294 1.00 96.44 255 LEU A C 1
ATOM 2165 O O . LEU A 1 255 ? -3.313 -17.708 -17.201 1.00 96.44 255 LEU A O 1
ATOM 2169 N N . ALA A 1 256 ? -5.195 -17.470 -18.413 1.00 95.38 256 ALA A N 1
ATOM 2170 C CA . ALA A 1 256 ? -6.088 -17.480 -17.254 1.00 95.38 256 ALA A CA 1
ATOM 2171 C C . ALA A 1 256 ? -5.942 -18.785 -16.451 1.00 95.38 256 ALA A C 1
ATOM 2173 O O . ALA A 1 256 ? -5.789 -18.760 -15.227 1.00 95.38 256 ALA A O 1
ATOM 2174 N N . ARG A 1 257 ? -5.920 -19.932 -17.145 1.00 94.88 257 ARG A N 1
ATOM 2175 C CA . ARG A 1 257 ? -5.723 -21.249 -16.528 1.00 94.88 257 ARG A CA 1
ATOM 2176 C C . ARG A 1 257 ? -4.382 -21.337 -15.798 1.00 94.88 257 ARG A C 1
ATOM 2178 O O . ARG A 1 257 ? -4.358 -21.843 -14.679 1.00 94.88 257 ARG A O 1
ATOM 2185 N N . ASP A 1 258 ? -3.297 -20.851 -16.393 1.00 95.94 258 ASP A N 1
ATOM 2186 C CA . ASP A 1 258 ? -1.968 -20.836 -15.770 1.00 95.94 258 ASP A CA 1
ATOM 2187 C C . ASP A 1 258 ? -1.947 -19.986 -14.490 1.00 95.94 258 ASP A C 1
ATOM 2189 O O . ASP A 1 258 ? -1.469 -20.444 -13.450 1.00 95.94 258 ASP A O 1
ATOM 2193 N N . CYS A 1 259 ? -2.505 -18.773 -14.533 1.00 96.19 259 CYS A N 1
ATOM 2194 C CA . CYS A 1 259 ? -2.560 -17.863 -13.386 1.00 96.19 259 CYS A CA 1
ATOM 2195 C C . CYS A 1 259 ? -3.398 -18.427 -12.227 1.00 96.19 259 CYS A C 1
ATOM 2197 O O . CYS A 1 259 ? -2.972 -18.391 -11.070 1.00 96.19 259 CYS A O 1
ATOM 2199 N N . PHE A 1 260 ? -4.564 -19.009 -12.514 1.00 95.12 260 PHE A N 1
ATOM 2200 C CA . PHE A 1 260 ? -5.390 -19.632 -11.476 1.00 95.12 260 PHE A CA 1
ATOM 2201 C C . PHE A 1 260 ? -4.800 -20.944 -10.959 1.00 95.12 260 PHE A C 1
ATOM 2203 O O . PHE A 1 260 ? -4.900 -21.227 -9.764 1.00 95.12 260 PHE A O 1
ATOM 2210 N N . ARG A 1 261 ? -4.118 -21.719 -11.813 1.00 94.44 261 ARG A N 1
ATOM 2211 C CA . ARG A 1 261 ? -3.358 -22.898 -11.377 1.00 94.44 261 ARG A CA 1
ATOM 2212 C C . ARG A 1 261 ? -2.253 -22.503 -10.403 1.00 94.44 261 ARG A C 1
ATOM 2214 O O . ARG A 1 261 ? -2.115 -23.161 -9.377 1.00 94.44 261 ARG A O 1
ATOM 2221 N N . TYR A 1 262 ? -1.526 -21.420 -10.684 1.00 94.38 262 TYR A N 1
ATOM 2222 C CA . TYR A 1 262 ? -0.532 -20.868 -9.764 1.00 94.38 262 TYR A CA 1
ATOM 2223 C C . TYR A 1 262 ? -1.149 -20.527 -8.395 1.00 94.38 262 TYR A C 1
ATOM 2225 O O . TYR A 1 262 ? -0.622 -20.966 -7.374 1.00 94.38 262 TYR A O 1
ATOM 2233 N N . LEU A 1 263 ? -2.296 -19.826 -8.353 1.00 93.06 263 LEU A N 1
ATOM 2234 C CA . LEU A 1 263 ? -2.981 -19.531 -7.081 1.00 93.06 263 LEU A CA 1
ATOM 2235 C C . LEU A 1 263 ? -3.373 -20.799 -6.324 1.00 93.06 263 LEU A C 1
ATOM 2237 O O . LEU A 1 263 ? -3.115 -20.895 -5.127 1.00 93.06 263 LEU A O 1
ATOM 2241 N N . LYS A 1 264 ? -3.996 -21.763 -7.013 1.00 92.12 264 LYS A N 1
ATOM 2242 C CA . LYS A 1 264 ? -4.435 -23.029 -6.412 1.00 92.12 264 LYS A CA 1
ATOM 2243 C C . LYS A 1 264 ? -3.256 -23.803 -5.834 1.00 92.12 264 LYS A C 1
ATOM 2245 O O . LYS A 1 264 ? -3.327 -24.249 -4.695 1.00 92.12 264 LYS A O 1
ATOM 2250 N N . GLN A 1 265 ? -2.162 -23.914 -6.584 1.00 93.50 265 GLN A N 1
ATOM 2251 C CA . GLN A 1 265 ? -0.954 -24.585 -6.116 1.00 93.50 265 GLN A CA 1
ATOM 2252 C C . GLN A 1 265 ? -0.386 -23.910 -4.862 1.00 93.50 265 GLN A C 1
ATOM 2254 O O . GLN A 1 265 ? -0.103 -24.590 -3.883 1.00 93.50 265 GLN A O 1
ATOM 2259 N N . LYS A 1 266 ? -0.268 -22.578 -4.859 1.00 92.94 266 LYS A N 1
ATOM 2260 C CA . LYS A 1 266 ? 0.257 -21.837 -3.706 1.00 92.94 266 LYS A CA 1
ATOM 2261 C C . LYS A 1 266 ? -0.626 -21.955 -2.462 1.00 92.94 266 LYS A C 1
ATOM 2263 O O . LYS A 1 266 ? -0.098 -22.113 -1.367 1.00 92.94 266 LYS A O 1
ATOM 2268 N N . LYS A 1 267 ? -1.954 -21.958 -2.626 1.00 90.62 267 LYS A N 1
ATOM 2269 C CA . LYS A 1 267 ? -2.894 -22.222 -1.524 1.00 90.62 267 LYS A CA 1
ATOM 2270 C C . LYS A 1 267 ? -2.675 -23.607 -0.914 1.00 90.62 267 LYS A C 1
ATOM 2272 O O . LYS A 1 267 ? -2.599 -23.721 0.305 1.00 90.62 267 LYS A O 1
ATOM 2277 N N . LEU A 1 268 ? -2.515 -24.632 -1.756 1.00 90.88 268 LEU A N 1
ATOM 2278 C CA . LEU A 1 268 ? -2.232 -25.999 -1.309 1.00 90.88 268 LEU A CA 1
ATOM 2279 C C . LEU A 1 268 ? -0.885 -26.099 -0.576 1.00 90.88 268 LEU A C 1
ATOM 2281 O O . LEU A 1 268 ? -0.810 -26.760 0.455 1.00 90.88 268 LEU A O 1
ATOM 2285 N N . GLU A 1 269 ? 0.158 -25.419 -1.066 1.00 91.38 269 GLU A N 1
ATOM 2286 C CA . GLU A 1 269 ? 1.468 -25.333 -0.394 1.00 91.38 269 GLU A CA 1
ATOM 2287 C C . GLU A 1 269 ? 1.367 -24.697 1.008 1.00 91.38 269 GLU A C 1
ATOM 2289 O O . GLU A 1 269 ? 2.119 -25.071 1.905 1.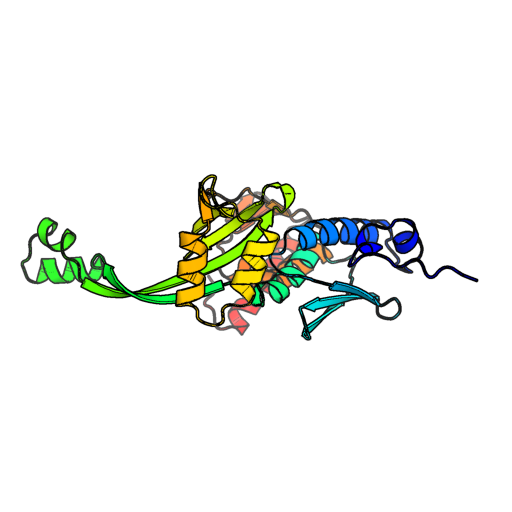00 91.38 269 GLU A O 1
ATOM 2294 N N . GLU A 1 270 ? 0.425 -23.771 1.214 1.00 89.75 270 GLU A N 1
ATOM 2295 C CA . GLU A 1 270 ? 0.145 -23.123 2.505 1.00 89.75 270 GLU A CA 1
ATOM 2296 C C . GLU A 1 270 ? -0.903 -23.865 3.361 1.00 89.75 270 GLU A C 1
ATOM 2298 O O . GLU A 1 270 ? -1.247 -23.392 4.444 1.00 89.75 270 GLU A O 1
ATOM 2303 N N . GLY A 1 271 ? -1.417 -25.015 2.906 1.00 85.12 271 GLY A N 1
ATOM 2304 C CA . GLY A 1 271 ? -2.432 -25.797 3.625 1.00 85.12 271 GLY A CA 1
ATOM 2305 C C . GLY A 1 271 ? -3.825 -25.157 3.660 1.00 85.12 271 GLY A C 1
ATOM 2306 O O . GLY A 1 271 ? -4.628 -25.485 4.529 1.00 85.12 271 GLY A O 1
ATOM 2307 N N . ILE A 1 272 ? -4.114 -24.232 2.743 1.00 83.69 272 ILE A N 1
ATOM 2308 C CA . ILE A 1 272 ? -5.419 -23.577 2.614 1.00 83.69 272 ILE A CA 1
ATOM 2309 C C . ILE A 1 272 ? -6.332 -24.478 1.770 1.00 83.69 272 ILE A C 1
ATOM 2311 O O . ILE A 1 272 ? -5.949 -24.863 0.663 1.00 83.69 272 ILE A O 1
ATOM 2315 N N . GLU A 1 273 ? -7.534 -24.795 2.267 1.00 74.81 273 GLU A N 1
ATOM 2316 C CA . GLU A 1 273 ? -8.542 -25.536 1.496 1.00 74.81 273 GLU A CA 1
ATOM 2317 C C . GLU A 1 273 ? -8.882 -24.796 0.194 1.00 74.81 273 GLU A C 1
ATOM 2319 O O . GLU A 1 273 ? -9.006 -23.567 0.157 1.00 74.81 273 GLU A O 1
ATOM 2324 N N . VAL A 1 274 ? -8.974 -25.551 -0.903 1.00 71.50 274 VAL A N 1
ATOM 2325 C CA . VAL A 1 274 ? -9.236 -24.996 -2.230 1.00 71.50 274 VAL A CA 1
ATOM 2326 C C . VAL A 1 274 ? -10.480 -25.638 -2.813 1.00 71.50 274 VAL A C 1
ATOM 2328 O O . VAL A 1 274 ? -10.421 -26.797 -3.225 1.00 71.50 274 VAL A O 1
ATOM 2331 N N . ASP A 1 275 ? -11.544 -24.846 -2.915 1.00 57.44 275 ASP A N 1
ATOM 2332 C CA . ASP A 1 275 ? -12.694 -25.135 -3.774 1.00 57.44 275 ASP A CA 1
ATOM 2333 C C . ASP A 1 275 ? -12.304 -25.021 -5.263 1.00 57.44 275 ASP A C 1
ATOM 2335 O O . ASP A 1 275 ? -11.639 -24.029 -5.659 1.00 57.44 275 ASP A O 1
#

Sequence (275 aa):
METKQKFKPNEWLENESFMSKIDFHNKYYIESLGKVLASYIKTVPIPVLTTWDPVNKRIYFHVGQEKRFFEVDENINYWDYTYLVHKWLYQFFPRFEVEEEKEVELSEEEIFEKVKEGMNLNDALLLRKKAIVKDIGVITKIHITNDEFVLNRNGFETIRISGSLENPLPLSSFLKQIRALTDNKEKRDFILKNSKEIKDLPEEKKQIIIDYPPQMMKNFFTIRYDDLKKMNITKIYDNVYEMGRFKLVFESSDLARDCFRYLKQKKLEEGIEVD